Protein AF-A0A2W6DAD0-F1 (afdb_monomer_lite)

Sequence (214 aa):
MAMVLSLFILVTIFVSARVKNQTAADLRVSNQGTQLFGFDVSLTDVATRVDLGSPLQQALAYRHDHNTQVAVAWPTQVQAGIPRIFWPGKPIVDYGQQVSVAVYGLRYGESSSFITVIGDTLVNFDVFGVVVGAFLLGLAISRLERRVRRGSGEYSLVLAAVLVNAVLGGEVTLILTLVTAVKSFLVVLTLWIACSCLNPKAPIAAVAIPSREL

Secondary structure (DSSP, 8-state):
-HHHHHHHHHHHHHHHHHHHHHHHHHTT---TT-----HHHHHHHHHHHH--HHHHHHHHHSTT-HHHHHHT-HHHHHHHHS-TTT-TT-----HHHHHHHHHH-PPTTT------HHHHHHHHHHHHHHHHHHHHHHHHHHHHHHHHHTT--HHHHHHHHHHHHHHH-TTS-HHHHHHHHHHHHHHHHHHHHHHHHH-S--------------

Foldseek 3Di:
DLVVVVVVVVVVLVVVLVVVVVVCVVVVHPPVPRDPDDPVVVVVVLVVLVCLPVLQVLLVVCLPPPLQCVLLPLVLLLLVLDDCVVPVPRDDNLSQQSCCCRRVVDDRPPGRAARFQLSSQCSHPNPVSSVVVVVVLVVVLVVLVVCVVVVVDSVSVVVNVLSVCLVSVRRDHPSNSVSVSVVVVVVVVVVVVVVCVVCVDPDPPPPPPPPDDD

Radius of gyration: 22.25 Å; chains: 1; bounding box: 64×38×74 Å

pLDDT: mean 71.14, std 14.07, range [36.28, 90.44]

Structure (mmCIF, N/CA/C/O backbone):
data_AF-A0A2W6DAD0-F1
#
_entry.id   AF-A0A2W6DAD0-F1
#
loop_
_atom_site.group_PDB
_atom_site.id
_atom_site.type_symbol
_atom_site.label_atom_id
_atom_site.label_alt_id
_atom_site.label_comp_id
_atom_site.label_asym_id
_atom_site.label_entity_id
_atom_site.label_seq_id
_atom_site.pdbx_PDB_ins_code
_atom_site.Cartn_x
_atom_site.Cartn_y
_atom_site.Cartn_z
_atom_site.occupancy
_atom_site.B_iso_or_equiv
_atom_site.auth_seq_id
_atom_site.auth_comp_id
_atom_site.auth_asym_id
_atom_site.auth_atom_id
_atom_site.pdbx_PDB_model_num
ATOM 1 N N . MET A 1 1 ? -18.286 5.437 25.325 1.00 43.00 1 MET A N 1
ATOM 2 C CA . MET A 1 1 ? -16.944 4.902 25.001 1.00 43.00 1 MET A CA 1
ATOM 3 C C . MET A 1 1 ? -16.461 5.360 23.627 1.00 43.00 1 MET A C 1
ATOM 5 O O . MET A 1 1 ? -15.342 5.854 23.589 1.00 43.00 1 MET A O 1
ATOM 9 N N . ALA A 1 2 ? -17.284 5.330 22.562 1.00 36.28 2 ALA A N 1
ATOM 10 C CA . ALA A 1 2 ? -16.960 5.914 21.245 1.00 36.28 2 ALA A CA 1
ATOM 11 C C . ALA A 1 2 ? -16.246 7.268 21.299 1.00 36.28 2 ALA A C 1
ATOM 13 O O . ALA A 1 2 ? -15.177 7.420 20.724 1.00 36.28 2 ALA A O 1
ATOM 14 N N . MET A 1 3 ? -16.805 8.240 22.028 1.00 45.50 3 MET A N 1
ATOM 15 C CA . MET A 1 3 ? -16.272 9.606 22.053 1.00 45.50 3 MET A CA 1
ATOM 16 C C . MET A 1 3 ? -14.836 9.675 22.594 1.00 45.50 3 MET A C 1
ATOM 18 O O . MET A 1 3 ? -14.027 10.450 22.099 1.00 45.50 3 MET A O 1
ATOM 22 N N . VAL A 1 4 ? -14.497 8.816 23.561 1.00 47.19 4 VAL A N 1
ATOM 23 C CA . VAL A 1 4 ? -13.148 8.729 24.138 1.00 47.19 4 VAL A CA 1
ATOM 24 C C . VAL A 1 4 ? -12.186 8.067 23.154 1.00 47.19 4 VAL A C 1
ATOM 26 O O . VAL A 1 4 ? -11.068 8.541 22.994 1.00 47.19 4 VAL A O 1
ATOM 29 N N . LEU A 1 5 ? -12.627 7.026 22.440 1.00 42.62 5 LEU A N 1
ATOM 30 C CA . LEU A 1 5 ? -11.818 6.350 21.425 1.00 42.62 5 LEU A CA 1
ATOM 31 C C . LEU A 1 5 ? -11.540 7.266 20.221 1.00 42.62 5 LEU A C 1
ATOM 33 O O . LEU A 1 5 ? -10.407 7.350 19.757 1.00 42.62 5 LEU A O 1
ATOM 37 N N . SER A 1 6 ? -12.551 7.999 19.747 1.00 46.16 6 SER A N 1
ATOM 38 C CA . SER A 1 6 ? -12.420 8.970 18.655 1.00 46.16 6 SER A CA 1
ATOM 39 C C . SER A 1 6 ? -11.496 10.126 19.031 1.00 46.16 6 SER A C 1
ATOM 41 O O . SER A 1 6 ? -10.632 10.498 18.238 1.00 46.16 6 SER A O 1
ATOM 43 N N . LEU A 1 7 ? -11.634 10.655 20.252 1.00 50.50 7 LEU A N 1
ATOM 44 C CA . LEU A 1 7 ? -10.752 11.697 20.774 1.00 50.50 7 LEU A CA 1
ATOM 45 C C . LEU A 1 7 ? -9.315 11.181 20.900 1.00 50.50 7 LEU A C 1
ATOM 47 O O . LEU A 1 7 ? -8.382 11.867 20.500 1.00 50.50 7 LEU A O 1
ATOM 51 N N . PHE A 1 8 ? -9.135 9.951 21.385 1.00 50.34 8 PHE A N 1
ATOM 52 C CA . PHE A 1 8 ? -7.820 9.332 21.507 1.00 50.34 8 PHE A CA 1
ATOM 53 C C . PHE A 1 8 ? -7.160 9.145 20.139 1.00 50.34 8 PHE A C 1
ATOM 55 O O . PHE A 1 8 ? -6.011 9.535 19.966 1.00 50.34 8 PHE A O 1
ATOM 62 N N . ILE A 1 9 ? -7.883 8.641 19.134 1.00 48.72 9 ILE A N 1
ATOM 63 C CA . ILE A 1 9 ? -7.376 8.502 17.759 1.00 48.72 9 ILE A CA 1
ATOM 64 C C . ILE A 1 9 ? -6.966 9.868 17.191 1.00 48.72 9 ILE A C 1
ATOM 66 O O . ILE A 1 9 ? -5.854 10.001 16.682 1.00 48.72 9 ILE A O 1
ATOM 70 N N . LEU A 1 10 ? -7.811 10.895 17.337 1.00 49.94 10 LEU A N 1
ATOM 71 C CA . LEU A 1 10 ? -7.508 12.262 16.898 1.00 49.94 10 LEU A CA 1
ATOM 72 C C . LEU A 1 10 ? -6.253 12.819 17.575 1.00 49.94 10 LEU A C 1
ATOM 74 O O . LEU A 1 10 ? -5.362 13.321 16.893 1.00 49.94 10 LEU A O 1
ATOM 78 N N . VAL A 1 11 ? -6.144 12.676 18.898 1.00 53.78 11 VAL A N 1
ATOM 79 C CA . VAL A 1 11 ? -4.973 13.113 19.668 1.00 53.78 11 VAL A CA 1
ATOM 80 C C . VAL A 1 11 ? -3.724 12.347 19.236 1.00 53.78 11 VAL A C 1
ATOM 82 O O . VAL A 1 11 ? -2.682 12.959 19.030 1.00 53.78 11 VAL A O 1
ATOM 85 N N . THR A 1 12 ? -3.818 11.034 19.023 1.00 51.06 12 THR A N 1
ATOM 86 C CA . THR A 1 12 ? -2.667 10.212 18.618 1.00 51.06 12 THR A CA 1
ATOM 87 C C . THR A 1 12 ? -2.175 10.602 17.226 1.00 51.06 12 THR A C 1
ATOM 89 O O . THR A 1 12 ? -0.968 10.712 17.018 1.00 51.06 12 THR A O 1
ATOM 92 N N . ILE A 1 13 ? -3.086 10.877 16.285 1.00 54.59 13 ILE A N 1
ATOM 93 C CA . ILE A 1 13 ? -2.748 11.381 14.946 1.00 54.59 13 ILE A CA 1
ATOM 94 C C . ILE A 1 13 ? -2.060 12.748 15.056 1.00 54.59 13 ILE A C 1
ATOM 96 O O . ILE A 1 13 ? -1.009 12.958 14.452 1.00 54.59 13 ILE A O 1
ATOM 100 N N . PHE A 1 14 ? -2.607 13.655 15.870 1.00 53.84 14 PHE A N 1
ATOM 101 C CA . PHE A 1 14 ? -2.089 15.015 16.021 1.00 53.84 14 PHE A CA 1
ATOM 102 C C . PHE A 1 14 ? -0.707 15.051 16.688 1.00 53.84 14 PHE A C 1
ATOM 104 O O . PHE A 1 14 ? 0.198 15.747 16.225 1.00 53.84 14 PHE A O 1
ATOM 111 N N . VAL A 1 15 ? -0.521 14.258 17.747 1.00 56.47 15 VAL A N 1
ATOM 112 C CA . VAL A 1 15 ? 0.760 14.101 18.449 1.00 56.47 15 VAL A CA 1
ATOM 113 C C . VAL A 1 15 ? 1.789 13.438 17.536 1.00 56.47 15 VAL A C 1
ATOM 115 O O . VAL A 1 15 ? 2.907 13.933 17.429 1.00 56.47 15 VAL A O 1
ATOM 118 N N . SER A 1 16 ? 1.415 12.378 16.811 1.00 45.44 16 SER A N 1
ATOM 119 C CA . SER A 1 16 ? 2.327 11.696 15.880 1.00 45.44 16 SER A CA 1
ATOM 120 C C . SER A 1 16 ? 2.784 12.619 14.748 1.00 45.44 16 SER A C 1
ATOM 122 O O . SER A 1 16 ? 3.966 12.632 14.406 1.00 45.44 16 SER A O 1
ATOM 124 N N . ALA A 1 17 ? 1.878 13.438 14.206 1.00 52.78 17 ALA A N 1
ATOM 125 C CA . ALA A 1 17 ? 2.212 14.442 13.200 1.00 52.78 17 ALA A CA 1
ATOM 126 C C . ALA A 1 17 ? 3.150 15.529 13.759 1.00 52.78 17 ALA A C 1
ATOM 128 O O . ALA A 1 17 ? 4.133 15.887 13.111 1.00 52.78 17 ALA A O 1
ATOM 129 N N . ARG A 1 18 ? 2.903 16.018 14.984 1.00 61.12 18 ARG A N 1
ATOM 130 C CA . ARG A 1 18 ? 3.765 16.996 15.677 1.00 61.12 18 ARG A CA 1
ATOM 131 C C . ARG A 1 18 ? 5.175 16.464 15.919 1.00 61.12 18 ARG A C 1
ATOM 133 O O . ARG A 1 18 ? 6.128 17.155 15.573 1.00 61.12 18 ARG A O 1
ATOM 140 N N . VAL A 1 19 ? 5.298 15.255 16.468 1.00 62.00 19 VAL A N 1
ATOM 141 C CA . VAL A 1 19 ? 6.595 14.627 16.760 1.00 62.00 19 VAL A CA 1
ATOM 142 C C . VAL A 1 19 ? 7.383 14.427 15.469 1.00 62.00 19 VAL A C 1
ATOM 144 O O . VAL A 1 19 ? 8.524 14.865 15.381 1.00 62.00 19 VAL A O 1
ATOM 147 N N . LYS A 1 20 ? 6.754 13.867 14.428 1.00 54.66 20 LYS A N 1
ATOM 148 C CA . LYS A 1 20 ? 7.401 13.655 13.125 1.00 54.66 20 LYS A CA 1
ATOM 149 C C . LYS A 1 20 ? 7.867 14.974 12.491 1.00 54.66 20 LYS A C 1
ATOM 151 O O . LYS A 1 20 ? 8.958 15.027 11.932 1.00 54.66 20 LYS A O 1
ATOM 156 N N . ASN A 1 21 ? 7.085 16.047 12.639 1.00 59.12 21 ASN A N 1
ATOM 157 C CA . ASN A 1 21 ? 7.451 17.376 12.149 1.00 59.12 21 ASN A CA 1
ATOM 158 C C . ASN A 1 21 ? 8.589 18.036 12.929 1.00 59.12 21 ASN A C 1
ATOM 160 O O . ASN A 1 21 ? 9.444 18.663 12.311 1.00 59.12 21 ASN A O 1
ATOM 164 N N . GLN A 1 22 ? 8.626 17.879 14.253 1.00 65.50 22 GLN A N 1
ATOM 165 C CA . GLN A 1 22 ? 9.739 18.363 15.071 1.00 65.50 22 GLN A CA 1
ATOM 166 C C . GLN A 1 22 ? 11.027 17.606 14.747 1.00 65.50 22 GLN A C 1
ATOM 168 O O . GLN A 1 22 ? 12.036 18.233 14.455 1.00 65.50 22 GLN A O 1
ATOM 173 N N . THR A 1 23 ? 10.975 16.274 14.669 1.00 61.28 23 THR A N 1
ATOM 174 C CA . THR A 1 23 ? 12.151 15.458 14.338 1.00 61.28 23 THR A CA 1
ATOM 175 C C . THR A 1 23 ? 12.715 15.785 12.953 1.00 61.28 23 THR A C 1
ATOM 177 O O . THR A 1 23 ? 13.927 15.857 12.785 1.00 61.28 23 THR A O 1
ATOM 180 N N . ALA A 1 24 ? 11.868 16.023 11.951 1.00 55.94 24 ALA A N 1
ATOM 181 C CA . ALA A 1 24 ? 12.343 16.409 10.624 1.00 55.94 24 ALA A CA 1
ATOM 182 C C . ALA A 1 24 ? 12.926 17.834 10.581 1.00 55.94 24 ALA A C 1
ATOM 184 O O . ALA A 1 24 ? 13.909 18.065 9.876 1.00 55.94 24 ALA A O 1
ATOM 185 N N . ALA A 1 25 ? 12.358 18.767 11.357 1.00 68.25 25 ALA A N 1
ATOM 186 C CA . ALA A 1 25 ? 12.906 20.112 11.519 1.00 68.25 25 ALA A CA 1
ATOM 187 C C . ALA A 1 25 ? 14.287 20.079 12.199 1.00 68.25 25 ALA A C 1
ATOM 189 O O . ALA A 1 25 ? 15.219 20.724 11.716 1.00 68.25 25 ALA A O 1
ATOM 190 N N . ASP A 1 26 ? 14.440 19.267 13.248 1.00 69.19 26 ASP A N 1
ATOM 191 C CA . ASP A 1 26 ? 15.708 19.075 13.960 1.00 69.19 26 ASP A CA 1
ATOM 192 C C . ASP A 1 26 ? 16.783 18.458 13.053 1.00 69.19 26 ASP A C 1
ATOM 194 O O . ASP A 1 26 ? 17.951 18.844 13.102 1.00 69.19 26 ASP A O 1
ATOM 198 N N . LEU A 1 27 ? 16.386 17.538 12.169 1.00 68.81 27 LEU A N 1
ATOM 199 C CA . LEU A 1 27 ? 17.288 16.875 11.226 1.00 68.81 27 LEU A CA 1
ATOM 200 C C . LEU A 1 27 ? 17.561 17.687 9.947 1.00 68.81 27 LEU A C 1
ATOM 202 O O . LEU A 1 27 ? 18.322 17.228 9.097 1.00 68.81 27 LEU A O 1
ATOM 206 N N . ARG A 1 28 ? 16.968 18.883 9.789 1.00 60.12 28 ARG A N 1
ATOM 207 C CA . ARG A 1 28 ? 17.048 19.721 8.570 1.00 60.12 28 ARG A CA 1
ATOM 208 C C . ARG A 1 28 ? 16.696 18.970 7.279 1.00 60.12 28 ARG A C 1
ATOM 210 O O . ARG A 1 28 ? 17.167 19.328 6.200 1.00 60.12 28 ARG A O 1
ATOM 217 N N . VAL A 1 29 ? 15.863 17.936 7.375 1.00 55.50 29 VAL A N 1
ATOM 218 C CA . VAL A 1 29 ? 15.397 17.180 6.210 1.00 55.50 29 VAL A CA 1
ATOM 219 C C . VAL A 1 29 ? 14.127 17.847 5.693 1.00 55.50 29 VAL A C 1
ATOM 221 O O . VAL A 1 29 ? 13.233 18.187 6.468 1.00 55.50 29 VAL A O 1
ATOM 224 N N . SER A 1 30 ? 14.052 18.059 4.377 1.00 48.50 30 SER A N 1
ATOM 225 C CA . SER A 1 30 ? 12.869 18.607 3.708 1.00 48.50 30 SER A CA 1
ATOM 226 C C . SER A 1 30 ? 11.637 17.768 4.059 1.00 48.50 30 SER A C 1
ATOM 228 O O . SER A 1 30 ? 11.528 16.602 3.686 1.00 48.50 30 SER A O 1
ATOM 230 N N . ASN A 1 31 ? 10.704 18.377 4.788 1.00 48.75 31 ASN A N 1
ATOM 231 C CA . ASN A 1 31 ? 9.536 17.707 5.345 1.00 48.75 31 ASN A CA 1
ATOM 232 C C . ASN A 1 31 ? 8.263 18.016 4.542 1.00 48.75 31 ASN A C 1
ATOM 234 O O . ASN A 1 31 ? 7.198 18.272 5.107 1.00 48.75 31 ASN A O 1
ATOM 238 N N . GLN A 1 32 ? 8.385 18.049 3.211 1.00 43.34 32 GLN A N 1
ATOM 239 C CA . GLN A 1 32 ? 7.278 18.403 2.314 1.00 43.34 32 GLN A CA 1
ATOM 240 C C . GLN A 1 32 ? 6.080 17.439 2.418 1.00 43.34 32 GLN A C 1
ATOM 242 O O . GLN A 1 32 ? 4.972 17.819 2.063 1.00 43.34 32 GLN A O 1
ATOM 247 N N . GLY A 1 33 ? 6.257 16.233 2.971 1.00 43.81 33 GLY A N 1
ATOM 248 C CA . GLY A 1 33 ? 5.192 15.228 3.063 1.00 43.81 33 GLY A CA 1
ATOM 249 C C . GLY A 1 33 ? 4.282 15.275 4.301 1.00 43.81 33 GLY A C 1
ATOM 250 O O . GLY A 1 33 ? 3.301 14.537 4.327 1.00 43.81 33 GLY A O 1
ATOM 251 N N . THR A 1 34 ? 4.572 16.060 5.352 1.00 41.47 34 THR A N 1
ATOM 252 C CA . THR A 1 34 ? 3.837 15.933 6.640 1.00 41.47 34 THR A CA 1
ATOM 253 C C . THR A 1 34 ? 3.438 17.238 7.327 1.00 41.47 34 THR A C 1
ATOM 255 O O . THR A 1 34 ? 3.198 17.249 8.536 1.00 41.47 34 THR A O 1
ATOM 258 N N . GLN A 1 35 ? 3.308 18.353 6.610 1.00 46.44 35 GLN A N 1
ATOM 259 C CA . GLN A 1 35 ? 2.696 19.541 7.215 1.00 46.44 35 GLN A CA 1
ATOM 260 C C . GLN A 1 35 ? 1.227 19.249 7.578 1.00 46.44 35 GLN A C 1
ATOM 262 O O . GLN A 1 35 ? 0.490 18.650 6.804 1.00 46.44 35 GLN A O 1
ATOM 267 N N . LEU A 1 36 ? 0.805 19.618 8.794 1.00 42.97 36 LEU A N 1
ATOM 268 C CA . LEU A 1 36 ? -0.598 19.543 9.216 1.00 42.97 36 LEU A CA 1
ATOM 269 C C . LEU A 1 36 ? -1.383 20.553 8.369 1.00 42.97 36 LEU A C 1
ATOM 271 O O . LEU A 1 36 ? -1.322 21.754 8.620 1.00 42.97 36 LEU A O 1
ATOM 275 N N . PHE A 1 37 ? -2.033 20.059 7.316 1.00 47.12 37 PHE A N 1
ATOM 276 C CA . PHE A 1 37 ? -2.682 20.878 6.298 1.00 47.12 37 PHE A CA 1
ATOM 277 C C . PHE A 1 37 ? -3.862 21.677 6.871 1.00 47.12 37 PHE A C 1
ATOM 279 O O . PHE A 1 37 ? -4.699 21.138 7.598 1.00 47.12 37 PHE A O 1
ATOM 286 N N . GLY A 1 38 ? -3.964 22.954 6.491 1.00 45.72 38 GLY A N 1
ATOM 287 C CA . GLY A 1 38 ? -5.239 23.672 6.533 1.00 45.72 38 GLY A CA 1
ATOM 288 C C . GLY A 1 38 ? -6.228 23.031 5.552 1.00 45.72 38 GLY A C 1
ATOM 289 O O . GLY A 1 38 ? -5.811 22.493 4.525 1.00 45.72 38 GLY A O 1
ATOM 290 N N . PHE A 1 39 ? -7.525 23.074 5.864 1.00 46.38 39 PHE A N 1
ATOM 291 C CA . PHE A 1 39 ? -8.582 22.425 5.067 1.00 46.38 39 PHE A CA 1
ATOM 292 C C . PHE A 1 39 ? -8.608 22.889 3.595 1.00 46.38 39 PHE A C 1
ATOM 294 O O . PHE A 1 39 ? -8.991 22.138 2.704 1.00 46.38 39 PHE A O 1
ATOM 301 N N . ASP A 1 40 ? -8.144 24.109 3.335 1.00 44.97 40 ASP A N 1
ATOM 302 C CA . ASP A 1 40 ? -8.121 24.717 2.000 1.00 44.97 40 ASP A CA 1
ATOM 303 C C . ASP A 1 40 ? -6.951 24.183 1.150 1.00 44.97 40 ASP A C 1
ATOM 305 O O . ASP A 1 40 ? -7.061 23.986 -0.062 1.00 44.97 40 ASP A O 1
ATOM 309 N N . VAL A 1 41 ? -5.828 23.876 1.808 1.00 52.00 41 VAL A N 1
ATOM 310 C CA . VAL A 1 41 ? -4.644 23.272 1.179 1.00 52.00 41 VAL A CA 1
ATOM 311 C C . VAL A 1 41 ? -4.860 21.774 0.980 1.00 52.00 41 VAL A C 1
ATOM 313 O O . VAL A 1 41 ? -4.440 21.234 -0.037 1.00 52.00 41 VAL A O 1
ATOM 316 N N . SER A 1 42 ? -5.569 21.105 1.897 1.00 55.31 42 SER A N 1
ATOM 317 C CA . SER A 1 42 ? -5.804 19.660 1.815 1.00 55.31 42 SER A CA 1
ATOM 318 C C . SER A 1 42 ? -6.660 19.262 0.616 1.00 55.31 42 SER A C 1
ATOM 320 O O . SER A 1 42 ? -6.381 18.236 0.014 1.00 55.31 42 SER A O 1
ATOM 322 N N . LEU A 1 43 ? -7.656 20.057 0.213 1.00 53.12 43 LEU A N 1
ATOM 323 C CA . LEU A 1 43 ? -8.464 19.748 -0.975 1.00 53.12 43 LEU A CA 1
ATOM 324 C C . LEU A 1 43 ? -7.654 19.856 -2.268 1.00 53.12 43 LEU A C 1
ATOM 326 O O . LEU A 1 43 ? -7.797 19.020 -3.158 1.00 53.12 43 LEU A O 1
ATOM 330 N N . THR A 1 44 ? -6.778 20.856 -2.350 1.00 55.66 44 THR A N 1
ATOM 331 C CA . THR A 1 44 ? -5.900 21.055 -3.507 1.00 55.66 44 THR A CA 1
ATOM 332 C C . THR A 1 44 ? -4.817 19.977 -3.558 1.00 55.66 44 THR A C 1
ATOM 334 O O . THR A 1 44 ? -4.566 19.422 -4.621 1.00 55.66 44 THR A O 1
ATOM 337 N N . ASP A 1 45 ? -4.245 19.612 -2.408 1.00 54.00 45 ASP A N 1
ATOM 338 C CA . ASP A 1 45 ? -3.245 18.545 -2.297 1.00 54.00 45 ASP A CA 1
ATOM 339 C C . ASP A 1 45 ? -3.862 17.152 -2.524 1.00 54.00 45 ASP A C 1
ATOM 341 O O . ASP A 1 45 ? -3.253 16.271 -3.116 1.00 54.00 45 ASP A O 1
ATOM 345 N N . VAL A 1 46 ? -5.118 16.941 -2.122 1.00 51.66 46 VAL A N 1
ATOM 346 C CA . VAL A 1 46 ? -5.883 15.739 -2.484 1.00 51.66 46 VAL A CA 1
ATOM 347 C C . VAL A 1 46 ? -6.132 15.706 -3.990 1.00 51.66 46 VAL A C 1
ATOM 349 O O . VAL A 1 46 ? -5.974 14.651 -4.596 1.00 51.66 46 VAL A O 1
ATOM 352 N N . ALA A 1 47 ? -6.474 16.834 -4.618 1.00 54.47 47 ALA A N 1
ATOM 353 C CA . ALA A 1 47 ? -6.676 16.894 -6.063 1.00 54.47 47 ALA A CA 1
ATOM 354 C C . ALA A 1 47 ? -5.384 16.595 -6.845 1.00 54.47 47 ALA A C 1
ATOM 356 O O . ALA A 1 47 ? -5.432 15.839 -7.812 1.00 54.47 47 ALA A O 1
ATOM 357 N N . THR A 1 48 ? -4.230 17.108 -6.405 1.00 57.31 48 THR A N 1
ATOM 358 C CA . THR A 1 48 ? -2.926 16.792 -7.015 1.00 57.31 48 THR A CA 1
ATOM 359 C C . THR A 1 48 ? -2.469 15.363 -6.719 1.00 57.31 48 THR A C 1
ATOM 361 O O . THR A 1 48 ? -1.886 14.728 -7.589 1.00 57.31 48 THR A O 1
ATOM 364 N N . ARG A 1 49 ? -2.788 14.792 -5.549 1.00 55.75 49 ARG A N 1
ATOM 365 C CA . ARG A 1 49 ? -2.551 13.362 -5.245 1.00 55.75 49 ARG A CA 1
ATOM 366 C C . ARG A 1 49 ? -3.430 12.421 -6.072 1.00 55.75 49 ARG A C 1
ATOM 368 O O . ARG A 1 49 ? -3.051 11.278 -6.315 1.00 55.75 49 ARG A O 1
ATOM 375 N N . VAL A 1 50 ? -4.606 12.888 -6.490 1.00 57.03 50 VAL A N 1
ATOM 376 C CA . VAL A 1 50 ? -5.505 12.174 -7.410 1.00 57.03 50 VAL A CA 1
ATOM 377 C C . VAL A 1 50 ? -5.083 12.369 -8.874 1.00 57.03 50 VAL A C 1
ATOM 379 O O . VAL A 1 50 ? -5.527 11.603 -9.732 1.00 57.03 50 VAL A O 1
ATOM 382 N N . ASP A 1 51 ? -4.178 13.309 -9.175 1.00 65.56 51 ASP A N 1
ATOM 383 C CA . ASP A 1 51 ? -3.504 13.371 -10.474 1.00 65.56 51 ASP A CA 1
ATOM 384 C C . ASP A 1 51 ? -2.484 12.230 -10.598 1.00 65.56 51 ASP A C 1
ATOM 386 O O . ASP A 1 51 ? -1.274 12.351 -10.404 1.00 65.56 51 ASP A O 1
ATOM 390 N N . LEU A 1 52 ? -3.022 11.057 -10.918 1.00 66.75 52 LEU A N 1
ATOM 391 C CA . LEU A 1 52 ? -2.270 9.829 -11.128 1.00 66.75 52 LEU A CA 1
ATOM 392 C C . LEU A 1 52 ? -1.535 9.828 -12.478 1.00 66.75 52 LEU A C 1
ATOM 394 O O . LEU A 1 52 ? -0.852 8.851 -12.776 1.00 66.75 52 LEU A O 1
ATOM 398 N N . GLY A 1 53 ? -1.671 10.875 -13.304 1.00 72.88 53 GLY A N 1
ATOM 399 C CA . GLY A 1 53 ? -1.218 10.883 -14.694 1.00 72.88 53 GLY A CA 1
ATOM 400 C C . GLY A 1 53 ? 0.281 10.637 -14.843 1.00 72.88 53 GLY A C 1
ATOM 401 O O . GLY A 1 53 ? 0.686 9.704 -15.536 1.00 72.88 53 GLY A O 1
ATOM 402 N N . SER A 1 54 ? 1.107 11.431 -14.157 1.00 74.12 54 SER A N 1
ATOM 403 C CA . SER A 1 54 ? 2.572 11.325 -14.244 1.00 74.12 54 SER A CA 1
ATOM 404 C C . SER A 1 54 ? 3.117 10.005 -13.660 1.00 74.12 54 SER A C 1
ATOM 406 O O . SER A 1 54 ? 3.816 9.285 -14.383 1.00 74.12 54 SER A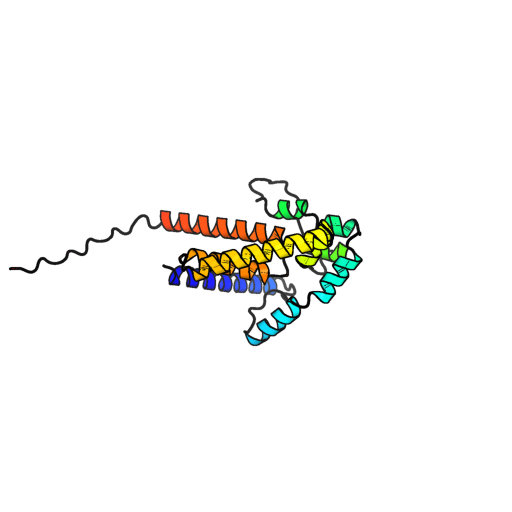 O 1
ATOM 408 N N . PRO A 1 55 ? 2.748 9.588 -12.428 1.00 72.06 55 PRO A N 1
ATOM 409 C CA . PRO A 1 55 ? 3.183 8.297 -11.887 1.00 72.06 55 PRO A CA 1
ATOM 410 C C . PRO A 1 55 ? 2.717 7.096 -12.720 1.00 72.06 55 PRO A C 1
ATOM 412 O O . PRO A 1 55 ? 3.455 6.126 -12.882 1.00 72.06 55 PRO A O 1
ATOM 415 N N . LEU A 1 56 ? 1.498 7.146 -13.271 1.00 76.69 56 LEU A N 1
ATOM 416 C CA . LEU A 1 56 ? 0.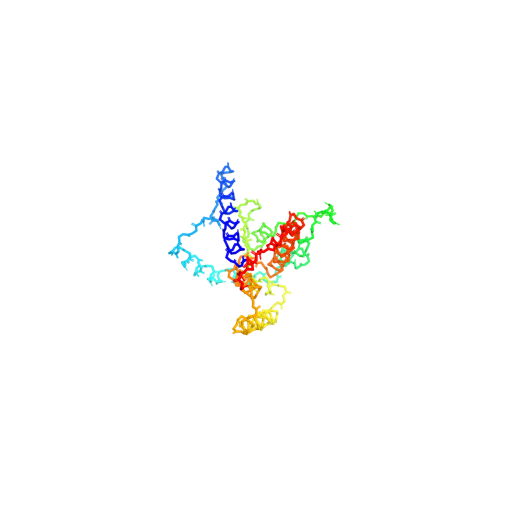963 6.067 -14.100 1.00 76.69 56 LEU A CA 1
ATOM 417 C C . LEU A 1 56 ? 1.668 5.988 -15.456 1.00 76.69 56 LEU A C 1
ATOM 419 O O . LEU A 1 56 ? 1.951 4.887 -15.920 1.00 76.69 56 LEU A O 1
ATOM 423 N N . GLN A 1 57 ? 1.976 7.125 -16.088 1.00 83.19 57 GLN A N 1
ATOM 424 C CA . GLN A 1 57 ? 2.744 7.150 -17.336 1.00 83.19 57 GLN A CA 1
ATOM 425 C C . GLN A 1 57 ? 4.138 6.555 -17.152 1.00 83.19 57 GLN A C 1
ATOM 427 O O . GLN A 1 57 ? 4.583 5.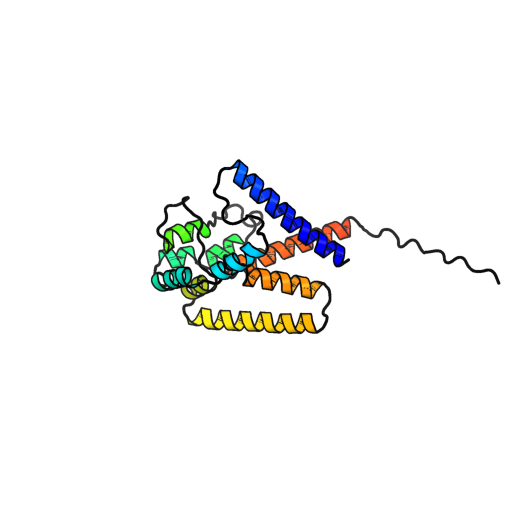778 -17.995 1.00 83.19 57 GLN A O 1
ATOM 432 N N . GLN A 1 58 ? 4.806 6.857 -16.038 1.00 80.50 58 GLN A N 1
ATOM 433 C CA . GLN A 1 58 ? 6.092 6.238 -15.727 1.00 80.50 58 GLN A CA 1
ATOM 434 C C . GLN A 1 58 ? 5.953 4.738 -15.464 1.00 80.50 58 GLN A C 1
ATOM 436 O O . GLN A 1 58 ? 6.705 3.951 -16.034 1.00 80.50 58 GLN A O 1
ATOM 441 N N . ALA A 1 59 ? 4.951 4.318 -14.686 1.00 79.88 59 ALA A N 1
ATOM 442 C CA . ALA A 1 59 ? 4.681 2.897 -14.479 1.00 79.88 59 ALA A CA 1
ATOM 443 C C . ALA A 1 59 ? 4.407 2.164 -15.806 1.00 79.88 59 ALA A C 1
ATOM 445 O O . ALA A 1 59 ? 4.893 1.057 -16.004 1.00 79.88 59 ALA A O 1
ATOM 446 N N . LEU A 1 60 ? 3.685 2.790 -16.742 1.00 84.56 60 LEU A N 1
ATOM 447 C CA . LEU A 1 60 ? 3.454 2.265 -18.091 1.00 84.56 60 LEU A CA 1
ATOM 448 C C . LEU A 1 60 ? 4.743 2.174 -18.915 1.00 84.56 60 LEU A C 1
ATOM 450 O O . LEU A 1 60 ? 4.947 1.172 -19.602 1.00 84.56 60 LEU A O 1
ATOM 454 N N . ALA A 1 61 ? 5.601 3.195 -18.850 1.00 86.62 61 ALA A N 1
ATOM 455 C CA . ALA A 1 61 ? 6.867 3.239 -19.577 1.00 86.62 61 ALA A CA 1
ATOM 456 C C . ALA A 1 61 ? 7.848 2.159 -19.092 1.00 86.62 61 ALA A C 1
ATOM 458 O O . ALA A 1 61 ? 8.499 1.510 -19.909 1.00 86.62 61 ALA A O 1
ATOM 459 N N . TYR A 1 62 ? 7.901 1.921 -17.778 1.00 85.38 62 TYR A N 1
ATOM 460 C CA . TYR A 1 62 ? 8.844 0.999 -17.140 1.00 85.38 62 TYR A CA 1
ATOM 461 C C . TYR A 1 62 ? 8.230 -0.351 -16.729 1.00 85.38 62 TYR A C 1
ATOM 463 O O . TYR A 1 62 ? 8.879 -1.139 -16.047 1.00 85.38 62 TYR A O 1
ATOM 471 N N . ARG A 1 63 ? 7.004 -0.684 -17.162 1.00 82.69 63 ARG A N 1
ATOM 472 C CA . ARG A 1 63 ? 6.309 -1.921 -16.731 1.00 82.69 63 ARG A CA 1
ATOM 473 C C . ARG A 1 63 ? 7.070 -3.222 -17.013 1.00 82.69 63 ARG A C 1
ATOM 475 O O . ARG A 1 63 ? 6.907 -4.204 -16.294 1.00 82.69 63 ARG A O 1
ATOM 482 N N . HIS A 1 64 ? 7.889 -3.221 -18.063 1.00 87.06 64 HIS A N 1
ATOM 483 C CA . HIS A 1 64 ? 8.682 -4.376 -18.498 1.00 87.06 64 HIS A CA 1
ATOM 484 C C . HIS A 1 64 ? 10.165 -4.248 -18.140 1.00 87.06 64 HIS A C 1
ATOM 486 O O . HIS A 1 64 ? 10.962 -5.094 -18.538 1.00 87.06 64 HIS A O 1
ATOM 492 N N . ASP A 1 65 ? 10.547 -3.197 -17.413 1.00 89.69 65 ASP A N 1
ATOM 493 C CA . ASP A 1 65 ? 11.914 -3.031 -16.939 1.00 89.69 65 ASP A CA 1
ATOM 494 C C . ASP A 1 65 ? 12.176 -3.937 -15.726 1.00 89.69 65 ASP A C 1
ATOM 496 O O . ASP A 1 65 ? 11.418 -3.955 -14.752 1.00 89.69 65 ASP A O 1
ATOM 500 N N . HIS A 1 66 ? 13.275 -4.689 -15.779 1.00 88.25 66 HIS A N 1
ATOM 501 C CA . HIS A 1 66 ? 13.614 -5.657 -14.740 1.00 88.25 66 HIS A CA 1
ATOM 502 C C . HIS A 1 66 ? 13.902 -4.979 -13.394 1.00 88.25 66 HIS A C 1
ATOM 504 O O . HIS A 1 66 ? 13.467 -5.471 -12.353 1.00 88.25 66 HIS A O 1
ATOM 510 N N . ASN A 1 67 ? 14.594 -3.834 -13.400 1.00 87.88 67 ASN A N 1
ATOM 511 C CA . ASN A 1 67 ? 14.934 -3.125 -12.165 1.00 87.88 67 ASN A CA 1
ATOM 512 C C . ASN A 1 67 ? 13.672 -2.602 -11.475 1.00 87.88 67 ASN A C 1
ATOM 514 O O . ASN A 1 67 ? 13.534 -2.717 -10.258 1.00 87.88 67 ASN A O 1
ATOM 518 N N . THR A 1 68 ? 12.726 -2.098 -12.264 1.00 85.50 68 THR A N 1
ATOM 519 C CA . THR A 1 68 ? 11.419 -1.649 -11.785 1.00 85.50 68 THR A CA 1
ATOM 520 C C . THR A 1 68 ? 10.629 -2.803 -11.174 1.00 85.50 68 THR A C 1
ATOM 522 O O . THR A 1 68 ? 10.165 -2.684 -10.042 1.00 85.50 68 THR A O 1
ATOM 525 N N . GLN A 1 69 ? 10.545 -3.952 -11.852 1.00 87.50 69 GLN A N 1
ATOM 526 C CA . GLN A 1 69 ? 9.855 -5.138 -11.329 1.00 87.50 69 GLN A CA 1
ATOM 527 C C . GLN A 1 69 ? 10.452 -5.640 -10.009 1.00 87.50 69 GLN A C 1
ATOM 529 O O . GLN A 1 69 ? 9.709 -6.012 -9.103 1.00 87.50 69 GLN A O 1
ATOM 534 N N . VAL A 1 70 ? 11.781 -5.618 -9.867 1.00 87.12 70 VAL A N 1
ATOM 535 C CA . VAL A 1 70 ? 12.457 -5.999 -8.617 1.00 87.12 70 VAL A CA 1
ATOM 536 C C . VAL A 1 70 ? 12.179 -4.984 -7.504 1.00 87.12 70 VAL A C 1
ATOM 538 O O . VAL A 1 70 ? 11.899 -5.387 -6.373 1.00 87.12 70 VAL A O 1
ATOM 541 N N . ALA A 1 71 ? 12.199 -3.684 -7.816 1.00 85.75 71 ALA A N 1
ATOM 542 C CA . ALA A 1 71 ? 11.923 -2.616 -6.854 1.00 85.75 71 ALA A CA 1
ATOM 543 C C . ALA A 1 71 ? 10.492 -2.683 -6.294 1.00 85.75 71 ALA A C 1
ATOM 545 O O . ALA A 1 71 ? 10.277 -2.438 -5.106 1.00 85.75 71 ALA A O 1
ATOM 546 N N . VAL A 1 72 ? 9.515 -3.058 -7.126 1.00 86.19 72 VAL A N 1
ATOM 547 C CA . VAL A 1 72 ? 8.107 -3.175 -6.715 1.00 86.19 72 VAL A CA 1
ATOM 548 C C . VAL A 1 72 ? 7.644 -4.600 -6.428 1.00 86.19 72 VAL A C 1
ATOM 550 O O . VAL A 1 72 ? 6.448 -4.840 -6.260 1.00 86.19 72 VAL A O 1
ATOM 553 N N . ALA A 1 73 ? 8.562 -5.556 -6.330 1.00 88.06 73 ALA A N 1
ATOM 554 C CA . ALA A 1 73 ? 8.212 -6.955 -6.153 1.00 88.06 73 ALA A CA 1
ATOM 555 C C . ALA A 1 73 ? 7.400 -7.177 -4.865 1.00 88.06 73 ALA A C 1
ATOM 557 O O . ALA A 1 73 ? 7.845 -6.899 -3.753 1.00 88.06 73 ALA A O 1
ATOM 558 N N . TRP A 1 74 ? 6.214 -7.765 -4.981 1.00 85.50 74 TRP A N 1
ATOM 559 C CA . TRP A 1 74 ? 5.371 -8.073 -3.821 1.00 85.50 74 TRP A CA 1
ATOM 560 C C . TRP A 1 74 ? 6.070 -8.862 -2.696 1.00 85.50 74 TRP A C 1
ATOM 562 O O . TRP A 1 74 ? 5.858 -8.528 -1.527 1.00 85.50 74 TRP A O 1
ATOM 572 N N . PRO A 1 75 ? 6.949 -9.847 -2.978 1.00 85.75 75 PRO A N 1
ATOM 573 C CA . PRO A 1 75 ? 7.705 -10.525 -1.931 1.00 85.75 75 PRO A CA 1
ATOM 574 C C . PRO A 1 75 ? 8.543 -9.580 -1.059 1.00 85.75 75 PRO A C 1
ATOM 576 O O . PRO A 1 75 ? 8.556 -9.753 0.158 1.00 85.75 75 PRO A O 1
ATOM 579 N N . THR A 1 76 ? 9.206 -8.565 -1.630 1.00 83.88 76 THR A N 1
ATOM 580 C CA . THR A 1 76 ? 10.018 -7.611 -0.847 1.00 83.88 76 THR A CA 1
ATOM 581 C C . THR A 1 76 ? 9.124 -6.714 0.010 1.00 83.88 76 THR A C 1
ATOM 583 O O . THR A 1 76 ? 9.431 -6.453 1.175 1.00 83.88 76 THR A O 1
ATOM 586 N N . GLN A 1 77 ? 7.952 -6.336 -0.504 1.00 84.44 77 GLN A N 1
ATOM 587 C CA . GLN A 1 77 ? 6.957 -5.568 0.246 1.00 84.44 77 GLN A CA 1
ATOM 588 C C . GLN A 1 77 ? 6.386 -6.361 1.435 1.00 84.44 77 GLN A C 1
ATOM 590 O O . GLN A 1 77 ? 6.247 -5.820 2.533 1.00 84.44 77 GLN A O 1
ATOM 595 N N . VAL A 1 78 ? 6.118 -7.662 1.270 1.00 84.25 78 VAL A N 1
ATOM 596 C CA . VAL A 1 78 ? 5.661 -8.535 2.370 1.00 84.25 78 VAL A CA 1
ATOM 597 C C . VAL A 1 78 ? 6.729 -8.658 3.456 1.00 84.25 78 VAL A C 1
ATOM 599 O O . VAL A 1 78 ? 6.406 -8.612 4.647 1.00 84.25 78 VAL A O 1
ATOM 602 N N . GLN A 1 79 ? 8.009 -8.741 3.077 1.00 85.25 79 GLN A N 1
ATOM 603 C CA . GLN A 1 79 ? 9.110 -8.761 4.044 1.00 85.25 79 GLN A CA 1
ATOM 604 C C . GLN A 1 79 ? 9.093 -7.514 4.935 1.00 85.25 79 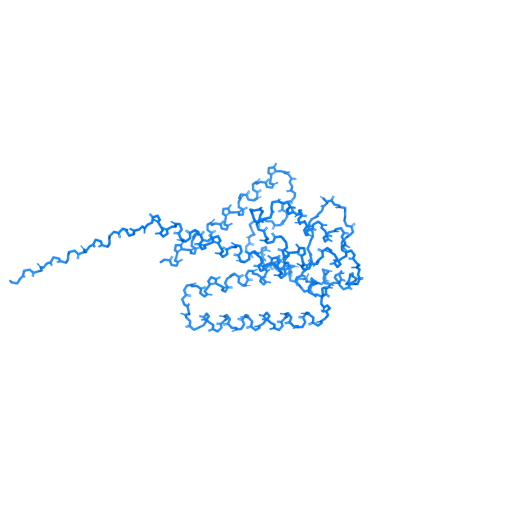GLN A C 1
ATOM 606 O O . GLN A 1 79 ? 9.358 -7.621 6.135 1.00 85.25 79 GLN A O 1
ATOM 611 N N . ALA A 1 80 ? 8.714 -6.339 4.418 1.00 80.94 80 ALA A N 1
ATOM 612 C CA . ALA A 1 80 ? 8.603 -5.122 5.227 1.00 80.94 80 ALA A CA 1
ATOM 613 C C . ALA A 1 80 ? 7.665 -5.308 6.436 1.00 80.94 80 ALA A C 1
ATOM 615 O O . ALA A 1 80 ? 7.968 -4.804 7.522 1.00 80.94 80 ALA A O 1
ATOM 616 N N . GLY A 1 81 ? 6.609 -6.114 6.290 1.00 80.25 81 GLY A N 1
ATOM 617 C CA . GLY A 1 81 ? 5.629 -6.390 7.339 1.00 80.25 81 GLY A CA 1
ATOM 618 C C . GLY A 1 81 ? 6.064 -7.353 8.437 1.00 80.25 81 GLY A C 1
ATOM 619 O O . GLY A 1 81 ? 5.470 -7.330 9.512 1.00 80.25 81 GLY A O 1
ATOM 620 N N . ILE A 1 82 ? 7.107 -8.156 8.221 1.00 83.75 82 ILE A N 1
ATOM 621 C CA . ILE A 1 82 ? 7.584 -9.114 9.225 1.00 83.75 82 ILE A CA 1
ATOM 622 C C . ILE A 1 82 ? 8.366 -8.357 10.316 1.00 83.75 82 ILE A C 1
ATOM 624 O O . ILE A 1 82 ? 9.383 -7.715 10.006 1.00 83.75 82 ILE A O 1
ATOM 628 N N . PRO A 1 83 ? 7.937 -8.401 11.594 1.00 80.75 83 PRO A N 1
ATOM 629 C CA . PRO A 1 83 ? 8.670 -7.769 12.687 1.00 80.75 83 PRO A CA 1
ATOM 630 C C . PRO A 1 83 ? 10.070 -8.371 12.859 1.00 80.75 83 PRO A C 1
ATOM 632 O O . PRO A 1 83 ? 10.243 -9.586 12.779 1.00 80.75 83 PRO A O 1
ATOM 635 N N . ARG A 1 84 ? 11.066 -7.535 13.187 1.00 83.44 84 ARG A N 1
ATOM 636 C CA . ARG A 1 84 ? 12.460 -7.982 13.397 1.00 83.44 84 ARG A CA 1
ATOM 637 C C . ARG A 1 84 ? 12.625 -8.989 14.541 1.00 83.44 84 ARG A C 1
ATOM 639 O O . ARG A 1 84 ? 13.592 -9.734 14.538 1.00 83.44 84 ARG A O 1
ATOM 646 N N . ILE A 1 85 ? 11.681 -9.045 15.482 1.00 86.38 85 ILE A N 1
ATOM 647 C CA . ILE A 1 85 ? 11.671 -10.050 16.559 1.00 86.38 85 ILE A CA 1
ATOM 648 C C . ILE A 1 85 ? 11.575 -11.468 15.976 1.00 86.38 85 ILE A C 1
ATOM 650 O O . ILE A 1 85 ? 12.265 -12.367 16.440 1.00 86.38 85 ILE A O 1
ATOM 654 N N . PHE A 1 86 ? 10.759 -11.654 14.933 1.00 88.44 86 PHE A N 1
ATOM 655 C CA . PHE A 1 86 ? 10.593 -12.948 14.266 1.00 88.44 86 PHE A CA 1
ATOM 656 C C . PHE A 1 86 ? 11.642 -13.196 13.174 1.00 88.44 86 PHE A C 1
ATOM 658 O O . PHE A 1 86 ? 11.884 -14.343 12.815 1.00 88.44 86 PHE A O 1
ATOM 665 N N . TRP A 1 87 ? 12.280 -12.140 12.654 1.00 90.19 87 TRP A N 1
ATOM 666 C CA . TRP A 1 87 ? 13.360 -12.246 11.669 1.00 90.19 87 TRP A CA 1
ATOM 667 C C . TRP A 1 87 ? 14.467 -11.205 11.927 1.00 90.19 87 TRP A C 1
ATOM 669 O O . TRP A 1 87 ? 14.450 -10.113 11.348 1.00 90.19 87 TRP A O 1
ATOM 679 N N . PRO A 1 88 ? 15.453 -11.524 12.788 1.00 88.00 88 PRO A N 1
ATOM 680 C CA . PRO A 1 88 ? 16.485 -10.566 13.195 1.00 88.00 88 PRO A CA 1
ATOM 681 C C . PRO A 1 88 ? 17.383 -10.106 12.039 1.00 88.00 88 PRO A C 1
ATOM 683 O O . PRO A 1 88 ? 17.644 -8.913 11.890 1.00 88.00 88 PRO A O 1
ATOM 686 N N . GLY A 1 89 ? 17.789 -11.040 11.171 1.00 89.62 89 GLY A N 1
ATOM 687 C CA . GLY A 1 89 ? 18.630 -10.789 9.993 1.00 89.62 89 GLY A CA 1
ATOM 688 C C . GLY A 1 89 ? 17.884 -10.262 8.764 1.00 89.62 89 GLY A C 1
ATOM 689 O O . GLY A 1 89 ? 18.380 -10.406 7.651 1.00 89.62 89 GLY A O 1
ATOM 690 N N . LYS A 1 90 ? 16.676 -9.711 8.932 1.00 86.12 90 LYS A N 1
ATOM 691 C CA . LYS A 1 90 ? 15.865 -9.230 7.810 1.00 86.12 90 LYS A CA 1
ATOM 692 C C . LYS A 1 90 ? 16.580 -8.102 7.046 1.00 86.12 90 LYS A C 1
ATOM 694 O O . LYS A 1 90 ? 17.009 -7.135 7.697 1.00 86.12 90 LYS A O 1
ATOM 699 N N . PRO A 1 91 ? 16.646 -8.167 5.700 1.00 85.44 91 PRO A N 1
ATOM 700 C CA . PRO A 1 91 ? 17.186 -7.082 4.889 1.00 85.44 91 PRO A CA 1
ATOM 701 C C . PRO A 1 91 ? 16.396 -5.781 5.092 1.00 85.44 91 PRO A C 1
ATOM 703 O O . PRO A 1 91 ? 15.210 -5.784 5.438 1.00 85.44 91 PRO A O 1
ATOM 706 N N . ILE A 1 92 ? 17.073 -4.645 4.911 1.00 82.44 92 ILE A N 1
ATOM 707 C CA . ILE A 1 92 ? 16.432 -3.328 4.969 1.00 82.44 92 ILE A CA 1
ATOM 708 C C . ILE A 1 92 ? 15.636 -3.150 3.676 1.00 82.44 92 ILE A C 1
ATOM 710 O O . ILE A 1 92 ? 16.208 -3.100 2.591 1.00 82.44 92 ILE A O 1
ATOM 714 N N . VAL A 1 93 ? 14.312 -3.087 3.803 1.00 81.31 93 VAL A N 1
ATOM 715 C CA . VAL A 1 93 ? 13.412 -2.799 2.685 1.00 81.31 93 VAL A CA 1
ATOM 716 C C . VAL A 1 93 ? 13.199 -1.292 2.641 1.00 81.31 93 VAL A C 1
ATOM 718 O O . VAL A 1 93 ? 12.472 -0.752 3.474 1.00 81.31 93 VAL A O 1
ATOM 721 N N . ASP A 1 94 ? 13.855 -0.629 1.691 1.00 84.12 94 ASP A N 1
ATOM 722 C CA . ASP A 1 94 ? 13.697 0.801 1.420 1.00 84.12 94 ASP A CA 1
ATOM 723 C C . ASP A 1 94 ? 12.962 0.993 0.090 1.00 84.12 94 ASP A C 1
ATOM 725 O O . ASP A 1 94 ? 13.551 1.298 -0.946 1.00 84.12 94 ASP A O 1
ATOM 729 N N . TYR A 1 95 ? 11.656 0.716 0.118 1.00 83.75 95 TYR A N 1
ATOM 730 C CA . TYR A 1 95 ? 10.803 0.759 -1.071 1.00 83.75 95 TYR A CA 1
ATOM 731 C C . TYR A 1 95 ? 10.868 2.124 -1.769 1.00 83.75 95 TYR A C 1
ATOM 733 O O . TYR A 1 95 ? 11.005 2.186 -2.987 1.00 83.75 95 TYR A O 1
ATOM 741 N N . GLY A 1 96 ? 10.827 3.213 -0.993 1.00 81.50 96 GLY A N 1
ATOM 742 C CA . GLY A 1 96 ? 10.827 4.568 -1.539 1.00 81.50 96 GLY A CA 1
ATOM 743 C C . GLY A 1 96 ? 12.106 4.885 -2.312 1.00 81.50 96 GLY A C 1
ATOM 744 O O . GLY A 1 96 ? 12.050 5.395 -3.428 1.00 81.50 96 GLY A O 1
ATOM 745 N N . GLN A 1 97 ? 13.263 4.508 -1.761 1.00 84.12 97 GLN A N 1
ATOM 746 C CA . GLN A 1 97 ? 14.540 4.672 -2.458 1.00 84.12 97 GLN A CA 1
ATOM 747 C C . GLN A 1 97 ? 14.663 3.753 -3.676 1.00 84.12 97 GLN A C 1
ATOM 749 O O . GLN A 1 97 ? 15.127 4.188 -4.729 1.00 84.12 97 GLN A O 1
ATOM 754 N N . GLN A 1 98 ? 14.236 2.492 -3.561 1.00 85.69 98 GLN A N 1
ATOM 755 C CA . GLN A 1 98 ? 14.299 1.537 -4.673 1.00 85.69 98 GLN A CA 1
ATOM 756 C C . GLN A 1 98 ? 13.479 2.020 -5.873 1.00 85.69 98 GLN A C 1
ATOM 758 O O . GLN A 1 98 ? 13.957 1.962 -7.004 1.00 85.69 98 GLN A O 1
ATOM 763 N N . VAL A 1 99 ? 12.288 2.568 -5.626 1.00 85.00 99 VAL A N 1
ATOM 764 C CA . VAL A 1 99 ? 11.444 3.165 -6.666 1.00 85.00 99 VAL A CA 1
ATOM 765 C C . VAL A 1 99 ? 12.065 4.437 -7.246 1.00 85.00 99 VAL A C 1
ATOM 767 O O . VAL A 1 99 ? 12.092 4.588 -8.466 1.00 85.00 99 VAL A O 1
ATOM 770 N N . SER A 1 100 ? 12.592 5.344 -6.417 1.00 84.69 100 SER A N 1
ATOM 771 C CA . SER A 1 100 ? 13.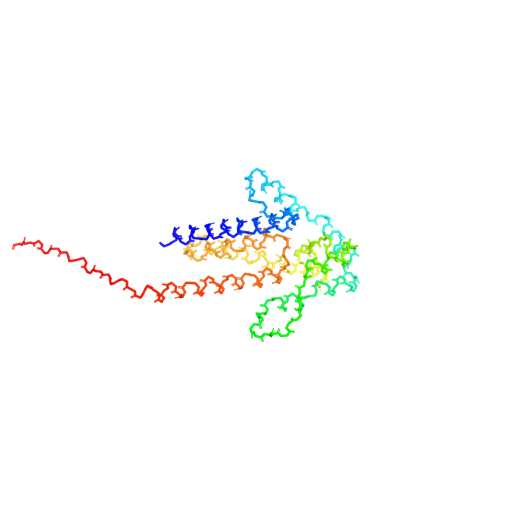254 6.567 -6.899 1.00 84.69 100 SER A CA 1
ATOM 772 C C . SER A 1 100 ? 14.413 6.275 -7.852 1.00 84.69 100 SER A C 1
ATOM 774 O O . SER A 1 100 ? 14.547 6.943 -8.877 1.00 84.69 100 SER A O 1
ATOM 776 N N . VAL A 1 101 ? 15.224 5.262 -7.546 1.00 85.38 101 VAL A N 1
ATOM 777 C CA . VAL A 1 101 ? 16.351 4.864 -8.398 1.00 85.38 101 VAL A CA 1
ATOM 778 C C . VAL A 1 101 ? 15.860 4.161 -9.665 1.00 85.38 101 VAL A C 1
ATOM 780 O O . VAL A 1 101 ? 16.302 4.505 -10.758 1.00 85.38 101 VAL A O 1
ATOM 783 N N . ALA A 1 102 ? 14.944 3.196 -9.536 1.00 84.50 102 ALA A N 1
ATOM 784 C CA . ALA A 1 102 ? 14.528 2.355 -10.659 1.00 84.50 102 ALA A CA 1
ATOM 785 C C . ALA A 1 102 ? 13.614 3.073 -11.667 1.00 84.50 102 ALA A C 1
ATOM 787 O O . ALA A 1 102 ? 13.746 2.856 -12.865 1.00 84.50 102 ALA A O 1
ATOM 788 N N . VAL A 1 103 ? 12.705 3.931 -11.194 1.00 82.69 103 VAL A N 1
ATOM 789 C CA . VAL A 1 103 ? 11.635 4.522 -12.022 1.00 82.69 103 VAL A CA 1
ATOM 790 C C . VAL A 1 103 ? 11.909 5.980 -12.367 1.00 82.69 103 VAL A C 1
ATOM 792 O O . VAL A 1 103 ? 11.645 6.420 -13.484 1.00 82.69 103 VAL A O 1
ATOM 795 N N . TYR A 1 104 ? 12.462 6.732 -11.415 1.00 81.56 104 TYR A N 1
ATOM 796 C CA . TYR A 1 104 ? 12.717 8.165 -11.578 1.00 81.56 104 TYR A CA 1
ATOM 797 C C . TYR A 1 104 ? 14.175 8.474 -11.946 1.00 81.56 104 TYR A C 1
ATOM 799 O O . TYR A 1 104 ? 14.497 9.631 -12.212 1.00 81.56 104 TYR A O 1
ATOM 807 N N . GLY A 1 105 ? 15.060 7.468 -11.968 1.00 79.81 105 GLY A N 1
ATOM 808 C CA . GLY A 1 105 ? 16.479 7.637 -12.292 1.00 79.81 105 GLY A CA 1
ATOM 809 C C . GLY A 1 105 ? 17.245 8.520 -11.300 1.00 79.81 105 GLY A C 1
ATOM 810 O O . GLY A 1 105 ? 18.295 9.061 -11.646 1.00 79.81 105 GLY A O 1
ATOM 811 N N . LEU A 1 106 ? 16.714 8.701 -10.088 1.00 82.56 106 LEU A N 1
ATOM 812 C CA . LEU A 1 106 ? 17.326 9.527 -9.047 1.00 82.56 106 LEU A CA 1
ATOM 813 C C . LEU A 1 106 ? 18.491 8.792 -8.385 1.00 82.56 106 LEU A C 1
ATOM 815 O O . LEU A 1 106 ? 18.553 7.559 -8.389 1.00 82.56 106 LEU A O 1
ATOM 819 N N . ARG A 1 107 ? 19.420 9.533 -7.776 1.00 79.00 107 ARG A N 1
ATOM 820 C CA . ARG A 1 107 ? 20.496 8.905 -7.000 1.00 79.00 107 ARG A CA 1
ATOM 821 C C . ARG A 1 107 ? 19.964 8.508 -5.626 1.00 79.00 107 ARG A C 1
ATOM 823 O O . ARG A 1 107 ? 19.096 9.167 -5.053 1.00 79.00 107 ARG A O 1
ATOM 830 N N . TYR A 1 108 ? 20.519 7.430 -5.078 1.00 79.44 108 TYR A N 1
ATOM 831 C CA . TYR A 1 108 ? 20.158 6.959 -3.744 1.00 79.44 108 TYR A CA 1
ATOM 832 C C . TYR A 1 108 ? 20.364 8.074 -2.704 1.00 79.44 108 TYR A C 1
ATOM 834 O O . TYR A 1 108 ? 21.456 8.633 -2.601 1.00 79.44 108 TYR A O 1
ATOM 842 N N . GLY A 1 109 ? 19.323 8.382 -1.931 1.00 74.19 109 GLY A N 1
ATOM 843 C CA . GLY A 1 109 ? 19.319 9.417 -0.895 1.00 74.19 109 GLY A CA 1
ATOM 844 C C . GLY A 1 109 ? 18.853 10.807 -1.345 1.00 74.19 109 GLY A C 1
ATOM 845 O O . GLY A 1 109 ? 18.735 11.684 -0.494 1.00 74.19 109 GLY A O 1
ATOM 846 N N . GLU A 1 110 ? 18.562 11.029 -2.633 1.00 71.88 110 GLU A N 1
ATOM 847 C CA . GLU A 1 110 ? 18.094 12.338 -3.125 1.00 71.88 110 GLU A CA 1
ATOM 848 C C . GLU A 1 110 ? 16.602 12.579 -2.867 1.00 71.88 110 GLU A C 1
ATOM 850 O O . GLU A 1 110 ? 16.197 13.692 -2.534 1.00 71.88 110 GLU A O 1
ATOM 855 N N . SER A 1 111 ? 15.773 11.545 -3.009 1.00 73.56 111 SER A N 1
ATOM 856 C CA . SER A 1 111 ? 14.331 11.624 -2.769 1.00 73.56 111 SER A CA 1
ATOM 857 C C . SER A 1 111 ? 13.769 10.254 -2.411 1.00 73.56 111 SER A C 1
ATOM 859 O O . SER A 1 111 ? 14.418 9.237 -2.640 1.00 73.56 111 SER A O 1
ATOM 861 N N . SER A 1 112 ? 12.573 10.230 -1.828 1.00 70.75 112 SER A N 1
ATOM 862 C CA . SER A 1 112 ? 11.788 9.017 -1.611 1.00 70.75 112 SER A CA 1
ATOM 863 C C . SER A 1 112 ? 10.507 9.140 -2.423 1.00 70.75 112 SER A C 1
ATOM 865 O O . SER A 1 112 ? 9.601 9.884 -2.049 1.00 70.75 112 SER A O 1
ATOM 867 N N . SER A 1 113 ? 10.439 8.411 -3.527 1.00 74.62 113 SER A N 1
ATOM 868 C CA . SER A 1 113 ? 9.315 8.395 -4.459 1.00 74.62 113 SER A CA 1
ATOM 869 C C . SER A 1 113 ? 8.535 7.100 -4.298 1.00 74.62 113 SER A C 1
ATOM 871 O O . SER A 1 113 ? 9.050 6.094 -3.823 1.00 74.62 113 SER A O 1
ATOM 873 N N . PHE A 1 114 ? 7.276 7.108 -4.702 1.00 74.69 114 PHE A N 1
ATOM 874 C CA . PHE A 1 114 ? 6.418 5.933 -4.662 1.00 74.69 114 PHE A CA 1
ATOM 875 C C . PHE A 1 114 ? 5.717 5.784 -6.005 1.00 74.69 114 PHE A C 1
ATOM 877 O O . PHE A 1 114 ? 5.464 6.769 -6.698 1.00 74.69 114 PHE A O 1
ATOM 884 N N . ILE A 1 115 ? 5.384 4.546 -6.362 1.00 76.94 115 ILE A N 1
ATOM 885 C CA . ILE A 1 115 ? 4.430 4.288 -7.435 1.00 76.94 115 ILE A CA 1
ATOM 886 C C . ILE A 1 115 ? 3.051 4.167 -6.796 1.00 76.94 115 ILE A C 1
ATOM 888 O O . ILE A 1 115 ? 2.890 3.643 -5.693 1.00 76.94 115 ILE A O 1
ATOM 892 N N . THR A 1 116 ? 2.042 4.667 -7.499 1.00 78.56 116 THR A N 1
ATOM 893 C CA . THR A 1 116 ? 0.646 4.553 -7.077 1.00 78.56 116 THR A CA 1
ATOM 894 C C . THR A 1 116 ? 0.232 3.084 -6.999 1.00 78.56 116 THR A C 1
ATOM 896 O O . THR A 1 116 ? 0.787 2.228 -7.687 1.00 78.56 116 THR A O 1
ATOM 899 N N . VAL A 1 117 ? -0.803 2.773 -6.216 1.00 79.25 117 VAL A N 1
ATOM 900 C CA . VAL A 1 117 ? -1.353 1.405 -6.127 1.00 79.25 117 VAL A CA 1
ATOM 901 C C . VAL A 1 117 ? -1.682 0.826 -7.508 1.00 79.25 117 VAL A C 1
ATOM 903 O O . VAL A 1 117 ? -1.447 -0.355 -7.767 1.00 79.25 117 VAL A O 1
ATOM 906 N N . ILE A 1 118 ? -2.204 1.665 -8.406 1.00 82.69 118 ILE A N 1
ATOM 907 C CA . ILE A 1 118 ? -2.532 1.270 -9.777 1.00 82.69 118 ILE A CA 1
ATOM 908 C C . ILE A 1 118 ? -1.258 0.928 -10.550 1.00 82.69 118 ILE A C 1
ATOM 910 O O . ILE A 1 118 ? -1.211 -0.123 -11.182 1.00 82.69 118 ILE A O 1
ATOM 914 N N . GLY A 1 119 ? -0.223 1.770 -10.468 1.00 84.62 119 GLY A N 1
ATOM 915 C CA . GLY A 1 119 ? 1.055 1.511 -11.126 1.00 84.62 119 GLY A CA 1
ATOM 916 C C . GLY A 1 119 ? 1.767 0.272 -10.575 1.00 84.62 119 GLY A C 1
ATOM 917 O O . GLY A 1 119 ? 2.234 -0.546 -11.355 1.00 84.62 119 GLY A O 1
ATOM 918 N N . ASP A 1 120 ? 1.776 0.065 -9.255 1.00 85.62 120 ASP A N 1
ATOM 919 C CA . ASP A 1 120 ? 2.345 -1.133 -8.615 1.00 85.62 120 ASP A CA 1
ATOM 920 C C . ASP A 1 120 ? 1.649 -2.415 -9.098 1.00 85.62 120 ASP A C 1
ATOM 922 O O . ASP A 1 120 ? 2.300 -3.393 -9.473 1.00 85.62 120 ASP A O 1
ATOM 926 N N . THR A 1 121 ? 0.315 -2.387 -9.159 1.00 87.00 121 THR A N 1
ATOM 927 C CA . THR A 1 121 ? -0.486 -3.517 -9.647 1.00 87.00 121 THR A CA 1
ATOM 928 C C . THR A 1 121 ? -0.253 -3.758 -11.139 1.00 87.00 121 THR A C 1
ATOM 930 O O . THR A 1 121 ? -0.154 -4.906 -11.565 1.00 87.00 121 THR A O 1
ATOM 933 N N . LEU A 1 122 ? -0.124 -2.686 -11.924 1.00 88.25 122 LEU A N 1
ATOM 934 C CA . LEU A 1 122 ? 0.159 -2.751 -13.354 1.00 88.25 122 LEU A CA 1
ATOM 935 C C . LEU A 1 122 ? 1.537 -3.362 -13.636 1.00 88.25 122 LEU A C 1
ATOM 937 O O . LEU A 1 122 ? 1.660 -4.185 -14.533 1.00 88.25 122 LEU A O 1
ATOM 941 N N . VAL A 1 123 ? 2.571 -3.000 -12.876 1.00 88.56 123 VAL A N 1
ATOM 942 C CA . VAL A 1 123 ? 3.915 -3.568 -13.066 1.00 88.56 123 VAL A CA 1
ATOM 943 C C . VAL A 1 123 ? 3.948 -5.053 -12.681 1.00 88.56 123 VAL A C 1
ATOM 945 O O . VAL A 1 123 ? 4.573 -5.849 -13.375 1.00 88.56 123 VAL A O 1
ATOM 948 N N . ASN A 1 124 ? 3.261 -5.450 -11.603 1.00 88.75 124 ASN A N 1
ATOM 949 C CA . ASN A 1 124 ? 3.295 -6.836 -11.116 1.00 88.75 124 ASN A CA 1
ATOM 950 C C . ASN A 1 124 ? 2.369 -7.795 -11.895 1.00 88.75 124 ASN A C 1
ATOM 952 O O . ASN A 1 124 ? 2.686 -8.975 -12.028 1.00 88.75 124 ASN A O 1
ATOM 956 N N . PHE A 1 125 ? 1.216 -7.324 -12.381 1.00 89.38 125 PHE A N 1
ATOM 957 C CA . PHE A 1 125 ? 0.146 -8.181 -12.926 1.00 89.38 125 PHE A CA 1
ATOM 958 C C . PHE A 1 125 ? -0.454 -7.676 -14.245 1.00 89.38 125 PHE A C 1
ATOM 960 O O . PHE A 1 125 ? -1.482 -8.195 -14.696 1.00 89.38 125 PHE A O 1
ATOM 967 N N . ASP A 1 126 ? 0.161 -6.659 -14.848 1.00 89.31 126 ASP A N 1
ATOM 968 C CA . ASP A 1 126 ? -0.323 -5.977 -16.047 1.00 89.31 126 ASP A CA 1
ATOM 969 C C . ASP A 1 126 ? -1.771 -5.463 -15.884 1.00 89.31 126 ASP A C 1
ATOM 971 O O . ASP A 1 126 ? -2.321 -5.338 -14.782 1.00 89.31 126 ASP A O 1
ATOM 975 N N . VAL A 1 127 ? -2.411 -5.131 -17.002 1.00 89.44 127 VAL A N 1
ATOM 976 C CA . VAL A 1 127 ? -3.793 -4.635 -17.049 1.00 89.44 127 VAL A CA 1
ATOM 977 C C . VAL A 1 127 ? -4.771 -5.583 -16.346 1.00 89.44 127 VAL A C 1
ATOM 979 O O . VAL A 1 127 ? -5.720 -5.125 -15.706 1.00 89.44 127 VAL A O 1
ATOM 982 N N . PHE A 1 128 ? -4.539 -6.898 -16.416 1.00 90.44 128 PHE A N 1
ATOM 983 C CA . PHE A 1 128 ? -5.409 -7.885 -15.778 1.00 90.44 128 PHE A CA 1
ATOM 984 C C . PHE A 1 128 ? -5.487 -7.681 -14.261 1.00 90.44 128 PHE A C 1
ATOM 986 O O . PHE A 1 128 ? -6.585 -7.632 -13.700 1.00 90.44 128 PHE A O 1
ATOM 993 N N . GLY A 1 129 ? -4.344 -7.496 -13.595 1.00 87.62 129 GLY A N 1
ATOM 994 C CA . GLY A 1 129 ? -4.328 -7.244 -12.158 1.00 87.62 129 GLY A CA 1
ATOM 995 C C . GLY A 1 129 ? -5.003 -5.937 -11.775 1.00 87.62 129 GLY A C 1
ATOM 996 O O . GLY A 1 129 ? -5.695 -5.895 -10.762 1.00 87.62 129 GLY A O 1
ATOM 997 N N . VAL A 1 130 ? -4.871 -4.890 -12.596 1.00 87.25 130 VAL A N 1
ATOM 998 C CA . VAL A 1 130 ? -5.545 -3.605 -12.352 1.00 87.25 130 VAL A CA 1
ATOM 999 C C . VAL A 1 130 ? -7.064 -3.776 -12.376 1.00 87.25 130 VAL A C 1
ATOM 1001 O O . VAL A 1 130 ? -7.746 -3.309 -11.464 1.00 87.25 130 VAL A O 1
ATOM 1004 N N . VAL A 1 131 ? -7.600 -4.492 -13.370 1.00 89.00 131 VAL A N 1
ATOM 1005 C CA . VAL A 1 131 ? -9.045 -4.755 -13.484 1.00 89.00 131 VAL A CA 1
ATOM 1006 C C . VAL A 1 131 ? -9.551 -5.558 -12.285 1.00 89.00 131 VAL A C 1
ATOM 1008 O O . VAL A 1 131 ? -10.542 -5.179 -11.655 1.00 89.00 131 VAL A O 1
ATOM 1011 N N . VAL A 1 132 ? -8.857 -6.643 -11.931 1.00 89.19 132 VAL A N 1
ATOM 1012 C CA . VAL A 1 132 ? -9.235 -7.493 -10.792 1.00 89.19 132 VAL A CA 1
ATOM 1013 C C . VAL A 1 132 ? -9.121 -6.728 -9.471 1.00 89.19 132 VAL A C 1
ATOM 1015 O O . VAL A 1 132 ? -10.039 -6.774 -8.652 1.00 89.19 132 VAL A O 1
ATOM 1018 N N . GLY A 1 133 ? -8.034 -5.984 -9.268 1.00 84.75 133 GLY A N 1
ATOM 1019 C CA . GLY A 1 133 ? -7.795 -5.185 -8.068 1.00 84.75 133 GLY A CA 1
ATOM 1020 C C . GLY A 1 133 ? -8.849 -4.097 -7.877 1.00 84.75 133 GLY A C 1
ATOM 1021 O O . GLY A 1 133 ? -9.427 -3.988 -6.795 1.00 84.75 133 GLY A O 1
ATOM 1022 N N . ALA A 1 134 ? -9.172 -3.352 -8.938 1.00 84.75 134 ALA A N 1
ATOM 1023 C CA . ALA A 1 134 ? -10.218 -2.333 -8.912 1.00 84.75 134 ALA A CA 1
ATOM 1024 C C . ALA A 1 134 ? -11.596 -2.937 -8.592 1.00 84.75 134 ALA A C 1
ATOM 1026 O O . ALA A 1 134 ? -12.334 -2.399 -7.763 1.00 84.75 134 ALA A O 1
ATOM 1027 N N . PHE A 1 135 ? -11.924 -4.088 -9.188 1.00 87.31 135 PHE A N 1
ATOM 1028 C CA . PHE A 1 135 ? -13.171 -4.797 -8.905 1.00 87.31 135 PHE A CA 1
ATOM 1029 C C . PHE A 1 135 ? -13.263 -5.246 -7.439 1.00 87.31 135 PHE A C 1
ATOM 1031 O O . PHE A 1 135 ? -14.273 -5.000 -6.774 1.00 87.31 135 PHE A O 1
ATOM 1038 N N . LEU A 1 136 ? -12.207 -5.869 -6.908 1.00 85.31 136 LEU A N 1
ATOM 1039 C CA . LEU A 1 136 ? -12.161 -6.322 -5.516 1.00 85.31 136 LEU A CA 1
ATOM 1040 C C . LEU A 1 136 ? -12.244 -5.154 -4.530 1.00 85.31 136 LEU A C 1
ATOM 1042 O O . LEU A 1 136 ? -12.961 -5.249 -3.530 1.00 85.31 136 LEU A O 1
ATOM 1046 N N . LEU A 1 137 ? -11.564 -4.045 -4.825 1.00 80.06 137 LEU A N 1
ATOM 1047 C CA . LEU A 1 137 ? -11.613 -2.837 -4.009 1.00 80.06 137 LEU A CA 1
ATOM 1048 C C . LEU A 1 137 ? -13.025 -2.238 -3.988 1.00 80.06 137 LEU A C 1
ATOM 1050 O O . LEU A 1 137 ? -13.567 -1.976 -2.913 1.00 80.06 137 LEU A O 1
ATOM 1054 N N . GLY A 1 138 ? -13.665 -2.102 -5.154 1.00 81.19 138 GLY A N 1
ATOM 1055 C CA . GLY A 1 138 ? -15.050 -1.635 -5.255 1.00 81.19 138 GLY A CA 1
ATOM 1056 C C . GLY A 1 138 ? -16.028 -2.544 -4.504 1.00 81.19 138 GLY A C 1
ATOM 1057 O O . GLY A 1 138 ? -16.908 -2.070 -3.779 1.00 81.19 138 GLY A O 1
ATOM 1058 N N . LEU A 1 139 ? -15.836 -3.864 -4.592 1.00 87.00 139 LEU A N 1
ATOM 1059 C CA . LEU A 1 139 ? -16.636 -4.839 -3.855 1.00 87.00 139 LEU A CA 1
ATOM 1060 C C . LEU A 1 139 ? -16.452 -4.707 -2.334 1.00 87.00 139 LEU A C 1
ATOM 1062 O O . LEU A 1 139 ? -17.433 -4.799 -1.588 1.00 87.00 139 LEU A O 1
ATOM 1066 N N . ALA A 1 140 ? -15.220 -4.485 -1.870 1.00 79.50 140 ALA A N 1
ATOM 1067 C CA . ALA A 1 140 ? -14.916 -4.268 -0.460 1.00 79.50 140 ALA A CA 1
ATOM 1068 C C . ALA A 1 140 ? -15.615 -3.004 0.061 1.00 79.50 140 ALA A C 1
ATOM 1070 O O . ALA A 1 140 ? -16.375 -3.091 1.030 1.00 79.50 140 ALA A O 1
ATOM 1071 N N . ILE A 1 141 ? -15.446 -1.870 -0.629 1.00 77.56 141 ILE A N 1
ATOM 1072 C CA . ILE A 1 141 ? -16.084 -0.588 -0.290 1.00 77.56 141 ILE A CA 1
ATOM 1073 C C . ILE A 1 141 ? -17.610 -0.740 -0.250 1.00 77.56 141 ILE A C 1
ATOM 1075 O O . ILE A 1 141 ? -18.239 -0.380 0.743 1.00 77.56 141 ILE A O 1
ATOM 1079 N N . SER A 1 142 ? -18.212 -1.372 -1.262 1.00 82.06 142 SER A N 1
ATOM 1080 C CA . SER A 1 142 ? -19.661 -1.618 -1.307 1.00 82.06 142 SER A CA 1
ATOM 1081 C C . SER A 1 142 ? -20.166 -2.470 -0.134 1.00 82.06 142 SER A C 1
ATOM 1083 O O . SER A 1 142 ? -21.276 -2.272 0.374 1.00 82.06 142 SER A O 1
ATOM 1085 N N . ARG A 1 143 ? -19.395 -3.469 0.312 1.00 83.81 143 ARG A N 1
ATOM 1086 C CA . ARG A 1 143 ? -19.771 -4.274 1.487 1.00 83.81 143 ARG A CA 1
ATOM 1087 C C . ARG A 1 143 ? -19.650 -3.484 2.786 1.00 83.81 143 ARG A C 1
ATOM 1089 O O . ARG A 1 143 ? -20.500 -3.648 3.661 1.00 83.81 143 ARG A O 1
ATOM 1096 N N . LEU A 1 144 ? -18.629 -2.644 2.906 1.00 75.62 144 LEU A N 1
ATOM 1097 C CA . LEU A 1 144 ? -18.423 -1.773 4.061 1.00 75.62 144 LEU A CA 1
ATOM 1098 C C . LEU A 1 144 ? -19.520 -0.732 4.182 1.00 75.62 144 LEU A C 1
ATOM 1100 O O . LEU A 1 144 ? -20.124 -0.626 5.244 1.00 75.62 144 LEU A O 1
ATOM 1104 N N . GLU A 1 145 ? -19.839 -0.042 3.091 1.00 80.50 145 GLU A N 1
ATOM 1105 C CA . GLU A 1 145 ? -20.918 0.942 3.055 1.00 80.50 145 GLU A CA 1
ATOM 1106 C C . GLU A 1 145 ? -22.235 0.315 3.528 1.00 80.50 145 GLU A C 1
ATOM 1108 O O . GLU A 1 145 ? -22.917 0.850 4.403 1.00 80.50 145 GLU A O 1
ATOM 1113 N N . ARG A 1 146 ? -22.560 -0.884 3.026 1.00 83.31 146 ARG A N 1
ATOM 1114 C CA . ARG A 1 146 ? -23.751 -1.628 3.455 1.00 83.31 146 ARG A CA 1
ATOM 1115 C C . ARG A 1 146 ? -23.725 -2.002 4.935 1.00 83.31 146 ARG A C 1
ATOM 1117 O O . ARG A 1 146 ? -24.782 -2.010 5.557 1.00 83.31 146 ARG A O 1
ATOM 1124 N N . ARG A 1 147 ? -22.562 -2.322 5.510 1.00 78.69 147 ARG A N 1
ATOM 1125 C CA . ARG A 1 147 ? -22.441 -2.588 6.954 1.00 78.69 147 ARG A CA 1
ATOM 1126 C C . ARG A 1 147 ? -22.635 -1.317 7.776 1.00 78.69 147 ARG A C 1
ATOM 1128 O O . ARG A 1 147 ? -23.460 -1.323 8.684 1.00 78.69 147 ARG A O 1
ATOM 1135 N N . VAL A 1 148 ? -21.963 -0.228 7.405 1.00 76.25 148 VAL A N 1
ATOM 1136 C CA . VAL A 1 148 ? -22.089 1.073 8.079 1.00 76.25 148 VAL A CA 1
ATOM 1137 C C . VAL A 1 148 ? -23.542 1.554 8.057 1.00 76.25 148 VAL A C 1
ATOM 1139 O O . VAL A 1 148 ? -24.088 1.883 9.107 1.00 76.25 148 VAL A O 1
ATOM 1142 N N . ARG A 1 149 ? -24.219 1.493 6.900 1.00 78.25 149 ARG A N 1
ATOM 1143 C CA . ARG A 1 149 ? -25.640 1.875 6.769 1.00 78.25 149 ARG A CA 1
ATOM 1144 C C . ARG A 1 149 ? -26.589 1.031 7.623 1.00 78.25 149 ARG A C 1
ATOM 1146 O O . ARG A 1 149 ? -27.636 1.522 8.021 1.00 78.25 149 ARG A O 1
ATOM 1153 N N . ARG A 1 150 ? -26.243 -0.227 7.911 1.00 83.56 150 ARG A N 1
ATOM 1154 C CA . ARG A 1 150 ? -27.041 -1.125 8.767 1.00 83.56 150 ARG A CA 1
ATOM 1155 C C . ARG A 1 150 ? -26.818 -0.893 10.267 1.00 83.56 150 ARG A C 1
ATOM 1157 O O . ARG A 1 150 ? -27.363 -1.644 11.067 1.00 83.56 150 ARG A O 1
ATOM 1164 N N . GLY A 1 151 ? -26.029 0.112 10.654 1.00 68.69 151 GLY A N 1
ATOM 1165 C CA . GLY A 1 151 ? -25.835 0.482 12.056 1.00 68.69 151 GLY A CA 1
ATOM 1166 C C . GLY A 1 151 ? -24.962 -0.498 12.839 1.00 68.69 151 GLY A C 1
ATOM 1167 O O . GLY A 1 151 ? -25.189 -0.697 14.028 1.00 68.69 151 GLY A O 1
ATOM 1168 N N . SER A 1 152 ? -23.966 -1.128 12.201 1.00 62.16 152 SER A N 1
ATOM 1169 C CA . SER A 1 152 ? -23.154 -2.211 12.791 1.00 62.16 152 SER A CA 1
ATOM 1170 C C . SER A 1 152 ? -22.157 -1.798 13.899 1.00 62.16 152 SER A C 1
ATOM 1172 O O . SER A 1 152 ? -21.078 -2.374 14.014 1.00 62.16 152 SER A O 1
ATOM 1174 N N . GLY A 1 153 ? -22.509 -0.825 14.740 1.00 65.81 153 GLY A N 1
ATOM 1175 C CA . GLY A 1 153 ? -21.733 -0.419 15.913 1.00 65.81 153 GLY A CA 1
ATOM 1176 C C . GLY A 1 153 ? -20.442 0.347 15.599 1.00 65.81 153 GLY A C 1
ATOM 1177 O O . GLY A 1 153 ? -20.027 0.493 14.446 1.00 65.81 153 GLY A O 1
ATOM 1178 N N . GLU A 1 154 ? -19.798 0.836 16.662 1.00 71.25 154 GLU A N 1
ATOM 1179 C CA . GLU A 1 154 ? -18.610 1.710 16.633 1.00 71.25 154 GLU A CA 1
ATOM 1180 C C . GLU A 1 154 ? -17.453 1.123 15.789 1.00 71.25 154 GLU A C 1
ATOM 1182 O O . GLU A 1 154 ? -16.757 1.849 15.079 1.00 71.25 154 GLU A O 1
ATOM 1187 N N . TYR A 1 155 ? -17.309 -0.208 15.765 1.00 69.31 155 TYR A N 1
ATOM 1188 C CA . TYR A 1 155 ? -16.284 -0.927 14.995 1.00 69.31 155 TYR A CA 1
ATOM 1189 C C . TYR A 1 155 ? -16.382 -0.726 13.479 1.00 69.31 155 TYR A C 1
ATOM 1191 O O . TYR A 1 155 ? -15.368 -0.720 12.780 1.00 69.31 155 TYR A O 1
ATOM 1199 N N . SER A 1 156 ? -17.595 -0.557 12.952 1.00 68.44 156 SER A N 1
ATOM 1200 C CA . SER A 1 156 ? -17.807 -0.400 11.511 1.00 68.44 156 SER A CA 1
ATOM 1201 C C . SER A 1 156 ? -17.377 0.965 10.987 1.00 68.44 156 SER A C 1
ATOM 1203 O O . SER A 1 156 ? -16.872 1.048 9.869 1.00 68.44 156 SER A O 1
ATOM 1205 N N . LEU A 1 157 ? -17.487 2.006 11.816 1.00 69.81 157 LEU A N 1
ATOM 1206 C CA . LEU A 1 157 ? -16.974 3.339 11.508 1.00 69.81 157 LEU A CA 1
ATOM 1207 C C . LEU A 1 157 ? -15.447 3.356 11.497 1.00 69.81 157 LEU A C 1
ATOM 1209 O O . LEU A 1 157 ? -14.859 3.915 10.578 1.00 69.81 157 LEU A O 1
ATOM 1213 N N . VAL A 1 158 ? -14.803 2.697 12.466 1.00 70.69 158 VAL A N 1
ATOM 1214 C CA . VAL A 1 158 ? -13.335 2.581 12.502 1.00 70.69 158 VAL A CA 1
ATOM 1215 C C . VAL A 1 158 ? -12.828 1.832 11.271 1.00 70.69 158 VAL A C 1
ATOM 1217 O O . VAL A 1 158 ? -11.910 2.298 10.603 1.00 70.69 158 VAL A O 1
ATOM 1220 N N . LEU A 1 159 ? -13.457 0.707 10.922 1.00 68.38 159 LEU A N 1
ATOM 1221 C CA . LEU A 1 159 ? -13.082 -0.064 9.738 1.00 68.38 159 LEU A CA 1
ATOM 1222 C C . LEU A 1 159 ? -13.283 0.741 8.443 1.00 68.38 159 LEU A C 1
ATOM 1224 O O . LEU A 1 159 ? -12.420 0.714 7.568 1.00 68.38 159 LEU A O 1
ATOM 1228 N N . ALA A 1 160 ? -14.386 1.486 8.335 1.00 67.94 160 ALA A N 1
ATOM 1229 C CA . ALA A 1 160 ? -14.633 2.374 7.204 1.00 67.94 160 ALA A CA 1
ATOM 1230 C C . ALA A 1 160 ? -13.597 3.505 7.125 1.00 67.94 160 ALA A C 1
ATOM 1232 O O . ALA A 1 160 ? -13.072 3.758 6.048 1.00 67.94 160 ALA A O 1
ATOM 1233 N N . ALA A 1 161 ? -13.242 4.130 8.249 1.00 69.38 161 ALA A N 1
ATOM 1234 C CA . ALA A 1 161 ? -12.225 5.178 8.299 1.00 69.38 161 ALA A CA 1
ATOM 1235 C C . ALA A 1 161 ? -10.835 4.657 7.899 1.00 69.38 161 ALA A C 1
ATOM 1237 O O . ALA A 1 161 ? -10.135 5.320 7.139 1.00 69.38 161 ALA A O 1
ATOM 1238 N N . VAL A 1 162 ? -10.453 3.457 8.351 1.00 68.00 162 VAL A N 1
ATOM 1239 C CA . VAL A 1 162 ? -9.188 2.812 7.957 1.00 68.00 162 VAL A CA 1
ATOM 1240 C C . VAL A 1 162 ? -9.170 2.507 6.463 1.00 68.00 162 VAL A C 1
ATOM 1242 O O . VAL A 1 162 ? -8.165 2.767 5.813 1.00 68.00 162 VAL A O 1
ATOM 1245 N N . LEU A 1 163 ? -10.267 1.997 5.899 1.00 67.44 163 LEU A N 1
ATOM 1246 C CA . LEU A 1 163 ? -10.341 1.725 4.463 1.00 67.44 163 LEU A CA 1
ATOM 1247 C C . LEU A 1 163 ? -10.366 2.991 3.614 1.00 67.44 163 LEU A C 1
ATOM 1249 O O . LEU A 1 163 ? -9.704 3.034 2.587 1.00 67.44 163 LEU A O 1
ATOM 1253 N N . VAL A 1 164 ? -11.083 4.028 4.039 1.00 69.06 164 VAL A N 1
ATOM 1254 C CA . VAL A 1 164 ? -11.057 5.326 3.356 1.00 69.06 164 VAL A CA 1
ATOM 1255 C C . VAL A 1 164 ? -9.649 5.915 3.409 1.00 69.06 164 VAL A C 1
ATOM 1257 O O . VAL A 1 164 ? -9.159 6.374 2.387 1.00 69.06 164 VAL A O 1
ATOM 1260 N N . ASN A 1 165 ? -8.958 5.830 4.548 1.00 68.19 165 ASN A N 1
ATOM 1261 C CA . ASN A 1 165 ? -7.560 6.247 4.656 1.00 68.19 165 ASN A CA 1
ATOM 1262 C C . ASN A 1 165 ? -6.647 5.408 3.743 1.00 68.19 165 ASN A C 1
ATOM 1264 O O . ASN A 1 165 ? -5.851 5.970 3.008 1.00 68.19 165 ASN A O 1
ATOM 1268 N N . ALA A 1 166 ? -6.826 4.087 3.701 1.00 65.81 166 ALA A N 1
ATOM 1269 C CA . ALA A 1 166 ? -6.087 3.198 2.805 1.00 65.81 166 ALA A CA 1
ATOM 1270 C C . ALA A 1 166 ? -6.305 3.522 1.315 1.00 65.81 166 ALA A C 1
ATOM 1272 O O . ALA A 1 166 ? -5.381 3.395 0.520 1.00 65.81 166 ALA A O 1
ATOM 1273 N N . VAL A 1 167 ? -7.516 3.936 0.932 1.00 65.19 167 VAL A N 1
ATOM 1274 C CA . VAL A 1 167 ? -7.865 4.286 -0.455 1.00 65.19 167 VAL A CA 1
ATOM 1275 C C . VAL A 1 167 ? -7.388 5.691 -0.824 1.00 65.19 167 VAL A C 1
ATOM 1277 O O . VAL A 1 167 ? -6.898 5.896 -1.930 1.00 65.19 167 VAL A O 1
ATOM 1280 N N . LEU A 1 168 ? -7.530 6.659 0.085 1.00 61.38 168 LEU A N 1
ATOM 1281 C CA . LEU A 1 168 ? -7.136 8.055 -0.137 1.00 61.38 168 LEU A CA 1
ATOM 1282 C C . LEU A 1 168 ? -5.639 8.298 0.087 1.00 61.38 168 LEU A C 1
ATOM 1284 O O . LEU A 1 168 ? -5.086 9.259 -0.439 1.00 61.38 168 LEU A O 1
ATOM 1288 N N . GLY A 1 169 ? -4.971 7.436 0.849 1.00 63.41 169 GLY A N 1
ATOM 1289 C CA . GLY A 1 169 ? -3.545 7.493 1.152 1.00 63.41 169 GLY A CA 1
ATOM 1290 C C . GLY A 1 169 ? -2.669 7.036 -0.010 1.00 63.41 169 GLY A C 1
ATOM 1291 O O . GLY A 1 169 ? -1.717 6.307 0.241 1.00 63.41 169 GLY A O 1
ATOM 1292 N N . GLY A 1 170 ? -2.996 7.440 -1.248 1.00 58.44 170 GLY A N 1
ATOM 1293 C CA . GLY A 1 170 ? -2.530 6.926 -2.552 1.00 58.44 170 GLY A CA 1
ATOM 1294 C C . GLY A 1 170 ? -1.016 6.860 -2.813 1.00 58.44 170 GLY A C 1
ATOM 1295 O O . GLY A 1 170 ? -0.600 6.567 -3.931 1.00 58.44 170 GLY A O 1
ATOM 1296 N N . GLU A 1 171 ? -0.206 7.098 -1.788 1.00 62.44 171 GLU A N 1
ATOM 1297 C CA . GLU A 1 171 ? 1.253 7.069 -1.768 1.00 62.44 171 GLU A CA 1
ATOM 1298 C C . GLU A 1 171 ? 1.843 5.724 -1.317 1.00 62.44 171 GLU A C 1
ATOM 1300 O O . GLU A 1 171 ? 3.060 5.548 -1.283 1.00 62.44 171 GLU A O 1
ATOM 1305 N N . VAL A 1 172 ? 0.998 4.764 -0.934 1.00 66.69 172 VAL A N 1
ATOM 1306 C CA . VAL A 1 172 ? 1.432 3.475 -0.387 1.00 66.69 172 VAL A CA 1
ATOM 1307 C C . VAL A 1 172 ? 0.859 2.342 -1.230 1.00 6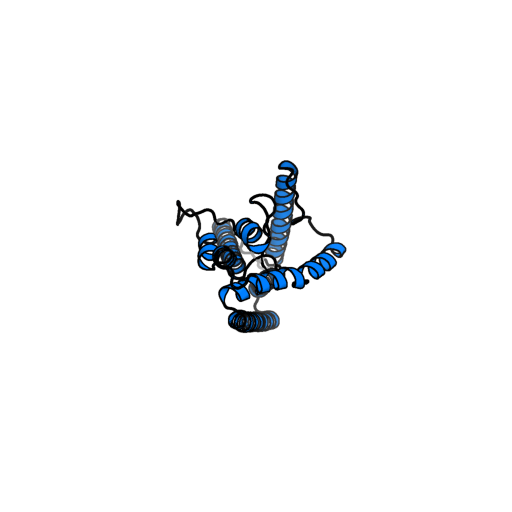6.69 172 VAL A C 1
ATOM 1309 O O . VAL A 1 172 ? -0.335 2.317 -1.514 1.00 66.69 172 VAL A O 1
ATOM 1312 N N . THR A 1 173 ? 1.696 1.378 -1.621 1.00 73.75 173 THR A N 1
ATOM 1313 C CA . THR A 1 173 ? 1.255 0.208 -2.397 1.00 73.75 173 THR A CA 1
ATOM 1314 C C . THR A 1 173 ? 0.192 -0.601 -1.657 1.00 73.75 173 THR A C 1
ATOM 1316 O O . THR A 1 173 ? 0.046 -0.514 -0.433 1.00 73.75 173 THR A O 1
ATOM 1319 N N . LEU A 1 174 ? -0.544 -1.445 -2.386 1.00 71.75 174 LEU A N 1
ATOM 1320 C CA . LEU A 1 174 ? -1.616 -2.255 -1.804 1.00 71.75 174 LEU A CA 1
ATOM 1321 C C . LEU A 1 174 ? -1.100 -3.156 -0.674 1.00 71.75 174 LEU A C 1
ATOM 1323 O O . LEU A 1 174 ? -1.714 -3.218 0.393 1.00 71.75 174 LEU A O 1
ATOM 1327 N N . ILE A 1 175 ? 0.049 -3.813 -0.868 1.00 77.25 175 ILE A N 1
ATOM 1328 C CA . ILE A 1 175 ? 0.635 -4.679 0.161 1.00 77.25 175 ILE A CA 1
ATOM 1329 C C . ILE A 1 175 ? 1.115 -3.871 1.360 1.00 77.25 175 ILE A C 1
ATOM 1331 O O . ILE A 1 175 ? 0.797 -4.238 2.490 1.00 77.25 175 ILE A O 1
ATOM 1335 N N . LEU A 1 176 ? 1.845 -2.772 1.153 1.00 74.06 176 LEU A N 1
ATOM 1336 C CA . LEU A 1 176 ? 2.322 -1.947 2.266 1.00 74.06 176 LEU A CA 1
ATOM 1337 C C . LEU A 1 176 ? 1.154 -1.348 3.059 1.00 74.06 176 LEU A C 1
ATOM 1339 O O . LEU A 1 176 ? 1.218 -1.256 4.288 1.00 74.06 176 LEU A O 1
ATOM 1343 N N . THR A 1 177 ? 0.055 -1.023 2.381 1.00 73.81 177 THR A N 1
ATOM 1344 C CA . THR A 1 177 ? -1.186 -0.566 3.005 1.00 73.81 177 THR A CA 1
ATOM 1345 C C . THR A 1 177 ? -1.825 -1.670 3.844 1.00 73.81 177 THR A C 1
ATOM 1347 O O . THR A 1 177 ? -2.160 -1.432 5.004 1.00 73.81 177 THR A O 1
ATOM 1350 N N . LEU A 1 178 ? -1.929 -2.899 3.323 1.00 71.62 178 LEU A N 1
ATOM 1351 C CA . LEU A 1 178 ? -2.427 -4.053 4.084 1.00 71.62 178 LEU A CA 1
ATOM 1352 C C . LEU A 1 178 ? -1.551 -4.354 5.302 1.00 71.62 178 LEU A C 1
ATOM 1354 O O . LEU A 1 178 ? -2.062 -4.523 6.407 1.00 71.62 178 LEU A O 1
ATOM 1358 N N . VAL A 1 179 ? -0.231 -4.371 5.121 1.00 75.62 179 VAL A N 1
ATOM 1359 C CA . VAL A 1 179 ? 0.746 -4.562 6.197 1.00 75.62 179 VAL A CA 1
ATOM 1360 C C . VAL A 1 179 ? 0.570 -3.498 7.280 1.00 75.62 179 VAL A C 1
ATOM 1362 O O . VAL A 1 179 ? 0.519 -3.820 8.468 1.00 75.62 179 VAL A O 1
ATOM 1365 N N . THR A 1 180 ? 0.436 -2.234 6.881 1.00 72.56 180 THR A N 1
ATOM 1366 C CA . THR A 1 180 ? 0.245 -1.114 7.809 1.00 72.56 180 THR A CA 1
ATOM 1367 C C . THR A 1 180 ? -1.096 -1.211 8.525 1.00 72.56 180 THR A C 1
ATOM 1369 O O . THR A 1 180 ? -1.152 -0.996 9.735 1.00 72.56 180 THR A O 1
ATOM 1372 N N . ALA A 1 181 ? -2.166 -1.591 7.826 1.00 68.31 181 ALA A N 1
ATOM 1373 C CA . ALA A 1 181 ? -3.484 -1.792 8.418 1.00 68.31 181 ALA A CA 1
ATOM 1374 C C . ALA A 1 181 ? -3.468 -2.919 9.461 1.00 68.31 181 ALA A C 1
ATOM 1376 O O . ALA A 1 181 ? -3.954 -2.727 10.575 1.00 68.31 181 ALA A O 1
ATOM 1377 N N . VAL A 1 182 ? -2.849 -4.062 9.145 1.00 73.00 182 VAL A N 1
ATOM 1378 C CA . VAL A 1 182 ? -2.685 -5.187 10.080 1.00 73.00 182 VAL A CA 1
ATOM 1379 C C . VAL A 1 182 ? -1.851 -4.767 11.287 1.00 73.00 182 VAL A C 1
ATOM 1381 O O . VAL A 1 182 ? -2.250 -5.013 12.423 1.00 73.00 182 VAL A O 1
ATOM 1384 N N . LYS A 1 183 ? -0.724 -4.081 11.070 1.00 71.50 183 LYS A N 1
ATOM 1385 C CA . LYS A 1 183 ? 0.125 -3.575 12.155 1.00 71.50 183 LYS A CA 1
ATOM 1386 C C . LYS A 1 183 ? -0.643 -2.616 13.067 1.00 71.50 183 LYS A C 1
ATOM 1388 O O . LYS A 1 183 ? -0.605 -2.780 14.283 1.00 71.50 183 LYS A O 1
ATOM 1393 N N . SER A 1 184 ? -1.354 -1.646 12.497 1.00 67.69 184 SER A N 1
ATOM 1394 C CA . SER A 1 184 ? -2.171 -0.690 13.251 1.00 67.69 184 SER A CA 1
ATOM 1395 C C . SER A 1 184 ? -3.282 -1.390 14.030 1.00 67.69 184 SER A C 1
ATOM 1397 O O . SER A 1 184 ? -3.490 -1.082 15.199 1.00 67.69 184 SER A O 1
ATOM 1399 N N . PHE A 1 185 ? -3.946 -2.380 13.428 1.00 71.38 185 PHE A N 1
ATOM 1400 C CA . PHE A 1 185 ? -4.951 -3.191 14.109 1.00 71.38 185 PHE A CA 1
ATOM 1401 C C . PHE A 1 185 ? -4.363 -3.946 15.306 1.00 71.38 185 PHE A C 1
ATOM 1403 O O . PHE A 1 185 ? -4.936 -3.901 16.391 1.00 71.38 185 PHE A O 1
ATOM 1410 N N . LEU A 1 186 ? -3.198 -4.581 15.142 1.00 74.00 186 LEU A N 1
ATOM 1411 C CA . LEU A 1 186 ? -2.510 -5.275 16.232 1.00 74.00 186 LEU A CA 1
ATOM 1412 C C . LEU A 1 186 ? -2.119 -4.319 17.362 1.00 74.00 186 LEU A C 1
ATOM 1414 O O . LEU A 1 186 ? -2.310 -4.661 18.522 1.00 74.00 186 LEU A O 1
ATOM 1418 N N . VAL A 1 187 ? -1.624 -3.119 17.044 1.00 74.12 187 VAL A N 1
ATOM 1419 C CA . VAL A 1 187 ? -1.283 -2.098 18.050 1.00 74.12 187 VAL A CA 1
ATOM 1420 C C . VAL A 1 187 ? -2.525 -1.627 18.808 1.00 74.12 187 VAL A C 1
ATOM 1422 O O . VAL A 1 187 ? -2.506 -1.538 20.032 1.00 74.12 187 VAL A O 1
ATOM 1425 N N . VAL A 1 188 ? -3.625 -1.348 18.108 1.00 71.56 188 VAL A N 1
ATOM 1426 C CA . VAL A 1 188 ? -4.882 -0.950 18.760 1.00 71.56 188 VAL A CA 1
ATOM 1427 C C . VAL A 1 188 ? -5.417 -2.082 19.637 1.00 71.56 188 VAL A C 1
ATOM 1429 O O . VAL A 1 188 ? -5.854 -1.830 20.758 1.00 71.56 188 VAL A O 1
ATOM 1432 N N . LEU A 1 189 ? -5.340 -3.328 19.167 1.00 72.94 189 LEU A N 1
ATOM 1433 C CA . LEU A 1 189 ? -5.763 -4.501 19.922 1.00 72.94 189 LEU A CA 1
ATOM 1434 C C . LEU A 1 189 ? -4.920 -4.700 21.188 1.00 72.94 189 LEU A C 1
ATOM 1436 O O . LEU A 1 189 ? -5.480 -4.937 22.256 1.00 72.94 189 LEU A O 1
ATOM 1440 N N . THR A 1 190 ? -3.592 -4.580 21.105 1.00 78.75 190 THR A N 1
ATOM 1441 C CA . THR A 1 190 ? -2.719 -4.726 22.280 1.00 78.75 190 THR A CA 1
ATOM 1442 C C . THR A 1 190 ? -2.934 -3.605 23.287 1.00 78.75 190 THR A C 1
ATOM 1444 O O . THR A 1 190 ? -3.015 -3.887 24.481 1.00 78.75 190 THR A O 1
ATOM 1447 N N . LEU A 1 191 ? -3.104 -2.360 22.831 1.00 75.50 191 LEU A N 1
ATOM 1448 C CA . LEU A 1 191 ? -3.459 -1.233 23.697 1.00 75.50 191 LEU A CA 1
ATOM 1449 C C . LEU A 1 191 ? -4.815 -1.446 24.374 1.00 75.50 191 LEU A C 1
ATOM 1451 O O . LEU A 1 191 ? -4.943 -1.226 25.575 1.00 75.50 191 LEU A O 1
ATOM 1455 N N . TRP A 1 192 ? -5.813 -1.929 23.632 1.00 75.75 192 TRP A N 1
ATOM 1456 C CA . TRP A 1 192 ? -7.127 -2.249 24.182 1.00 75.75 192 TRP A CA 1
ATOM 1457 C C . TRP A 1 192 ? -7.051 -3.326 25.268 1.00 75.75 192 TRP A C 1
ATOM 1459 O O . TRP A 1 192 ? -7.627 -3.161 26.346 1.00 75.75 192 TRP A O 1
ATOM 1469 N N . ILE A 1 193 ? -6.322 -4.416 25.007 1.00 77.81 193 ILE A N 1
ATOM 1470 C CA . ILE A 1 193 ? -6.104 -5.495 25.979 1.00 77.81 193 ILE A CA 1
ATOM 1471 C C . ILE A 1 193 ? -5.375 -4.948 27.210 1.00 77.81 193 ILE A C 1
ATOM 1473 O O . ILE A 1 193 ? -5.830 -5.178 28.326 1.00 77.81 193 ILE A O 1
ATOM 1477 N N . ALA A 1 194 ? -4.305 -4.170 27.029 1.00 82.38 194 ALA A N 1
ATOM 1478 C CA . ALA A 1 194 ? -3.556 -3.570 28.131 1.00 82.38 194 ALA A CA 1
ATOM 1479 C C . ALA A 1 194 ? -4.437 -2.653 28.997 1.00 82.38 194 ALA A C 1
ATOM 1481 O O . ALA A 1 194 ? -4.456 -2.801 30.217 1.00 82.38 194 ALA A O 1
ATOM 1482 N N . CYS A 1 195 ? -5.230 -1.766 28.387 1.00 77.06 195 CYS A N 1
ATOM 1483 C CA . CYS A 1 195 ? -6.191 -0.926 29.106 1.00 77.06 195 CYS A CA 1
ATOM 1484 C C . CYS A 1 195 ? -7.259 -1.749 29.841 1.00 77.06 195 CYS A C 1
ATOM 1486 O O . CYS A 1 195 ? -7.637 -1.398 30.957 1.00 77.06 195 CYS A O 1
ATOM 1488 N N . SER A 1 196 ? -7.721 -2.850 29.245 1.00 78.06 196 SER A N 1
ATOM 1489 C CA . SER A 1 196 ? -8.704 -3.748 29.867 1.00 78.06 196 SER A CA 1
ATOM 1490 C C . SER A 1 196 ? -8.117 -4.505 31.064 1.00 78.06 196 SER A C 1
ATOM 1492 O O . SER A 1 196 ? -8.803 -4.698 32.063 1.00 78.06 196 SER A O 1
ATOM 1494 N N . CYS A 1 197 ? -6.839 -4.890 31.001 1.00 81.25 197 CYS A N 1
ATOM 1495 C CA . CYS A 1 197 ? -6.121 -5.514 32.114 1.00 81.25 197 CYS A CA 1
ATOM 1496 C C . CYS A 1 197 ? -5.800 -4.523 33.244 1.00 81.25 197 CYS A C 1
ATOM 1498 O O . CYS A 1 197 ? -5.778 -4.919 34.405 1.00 81.25 197 CYS A O 1
ATOM 1500 N N . LEU A 1 198 ? -5.558 -3.248 32.917 1.00 81.81 198 LEU A N 1
ATOM 1501 C CA . LEU A 1 198 ? -5.273 -2.181 33.887 1.00 81.81 198 LEU A CA 1
ATOM 1502 C C . LEU A 1 198 ? -6.527 -1.624 34.570 1.00 81.81 198 LEU A C 1
ATOM 1504 O O . LEU A 1 198 ? -6.422 -1.026 35.637 1.00 81.81 198 LEU A O 1
ATOM 1508 N N . ASN A 1 199 ? -7.709 -1.838 33.990 1.00 72.44 199 ASN A N 1
ATOM 1509 C CA . ASN A 1 199 ? -8.984 -1.498 34.610 1.00 72.44 199 ASN A CA 1
ATOM 1510 C C . ASN A 1 199 ? -9.824 -2.765 34.850 1.00 72.44 199 ASN A C 1
ATOM 1512 O O . ASN A 1 199 ? -10.874 -2.940 34.221 1.00 72.44 199 ASN A O 1
ATOM 1516 N N . PRO A 1 200 ? -9.376 -3.679 35.737 1.00 61.69 200 PRO A N 1
ATOM 1517 C CA . PRO A 1 200 ? -10.105 -4.890 36.071 1.00 61.69 200 PRO A CA 1
ATOM 1518 C C . PRO A 1 200 ? -11.285 -4.519 36.973 1.00 61.69 200 PRO A C 1
ATOM 1520 O O . PRO A 1 200 ? -11.276 -4.810 38.157 1.00 61.69 200 PRO A O 1
ATOM 1523 N N . LYS A 1 201 ? -12.302 -3.852 36.417 1.00 57.12 201 LYS A N 1
ATOM 1524 C CA . LYS A 1 201 ? -13.503 -3.396 37.128 1.00 57.12 201 LYS A CA 1
ATOM 1525 C C . LYS A 1 201 ? -13.162 -2.471 38.311 1.00 57.12 201 LYS A C 1
ATOM 1527 O O . LYS A 1 201 ? -12.955 -2.928 39.431 1.00 57.12 201 LYS A O 1
ATOM 1532 N N . ALA A 1 202 ? -13.293 -1.155 38.129 1.00 49.22 202 ALA A N 1
ATOM 1533 C CA . ALA A 1 202 ? -13.904 -0.395 39.218 1.00 49.22 202 ALA A CA 1
ATOM 1534 C C . ALA A 1 202 ? -15.223 -1.127 39.535 1.00 49.22 202 ALA A C 1
ATOM 1536 O O . ALA A 1 202 ? -16.024 -1.310 38.607 1.00 49.22 202 ALA A O 1
ATOM 1537 N N . PRO A 1 203 ? -15.416 -1.665 40.754 1.00 45.06 203 PRO A N 1
ATOM 1538 C CA . PRO A 1 203 ? -16.668 -2.312 41.092 1.00 45.06 203 PRO A CA 1
ATOM 1539 C C . PRO A 1 203 ? -17.764 -1.314 40.746 1.00 45.06 203 PRO A C 1
ATOM 1541 O O . PRO A 1 203 ? -17.670 -0.140 41.108 1.00 45.06 203 PRO A O 1
ATOM 1544 N N . ILE A 1 204 ? -18.761 -1.762 39.983 1.00 53.41 204 ILE A N 1
ATOM 1545 C CA . ILE A 1 204 ? -20.031 -1.056 39.880 1.00 53.41 204 ILE A CA 1
ATOM 1546 C C . ILE A 1 204 ? -20.493 -0.971 41.328 1.00 53.41 204 ILE A C 1
ATOM 1548 O O . ILE A 1 204 ? -20.990 -1.956 41.873 1.00 53.41 204 ILE A O 1
ATOM 1552 N N . ALA A 1 205 ? -20.187 0.146 41.992 1.00 47.62 205 ALA A N 1
ATOM 1553 C CA . ALA A 1 205 ? -20.684 0.435 43.313 1.00 47.62 205 ALA A CA 1
ATOM 1554 C C . ALA A 1 205 ? -22.189 0.327 43.150 1.00 47.62 205 ALA A C 1
ATOM 1556 O O . ALA A 1 205 ? -22.785 1.089 42.385 1.00 47.62 205 ALA A O 1
ATOM 1557 N N . ALA A 1 206 ? -22.759 -0.714 43.755 1.00 48.03 206 ALA A N 1
ATOM 1558 C CA . ALA A 1 206 ? -24.185 -0.876 43.863 1.00 48.03 206 ALA A CA 1
ATOM 1559 C C . ALA A 1 206 ? -24.701 0.465 44.377 1.00 48.03 206 ALA A C 1
ATOM 1561 O O . ALA A 1 206 ? -24.419 0.848 45.513 1.00 48.03 206 ALA A O 1
ATOM 1562 N N . VAL A 1 207 ? -25.350 1.225 43.497 1.00 54.09 207 VAL A N 1
ATOM 1563 C CA . VAL A 1 207 ? -26.090 2.412 43.887 1.00 54.09 207 VAL A CA 1
ATOM 1564 C C . VAL A 1 207 ? -27.166 1.859 44.802 1.00 54.09 207 VAL A C 1
ATOM 1566 O O . VAL A 1 207 ? -28.138 1.268 44.336 1.00 54.09 207 VAL A O 1
ATOM 1569 N N . ALA A 1 208 ? -26.909 1.930 46.107 1.00 47.50 208 ALA A N 1
ATOM 1570 C CA . ALA A 1 208 ? -27.878 1.621 47.130 1.00 47.50 208 ALA A CA 1
ATOM 1571 C C . ALA A 1 208 ? -29.042 2.574 46.880 1.00 47.50 208 ALA A C 1
ATOM 1573 O O . ALA A 1 208 ? -28.947 3.768 47.153 1.00 47.50 208 ALA A O 1
ATOM 1574 N N . ILE A 1 209 ? -30.100 2.060 46.258 1.00 60.44 209 ILE A N 1
ATOM 1575 C CA . ILE A 1 209 ? -31.368 2.764 46.166 1.00 60.44 209 ILE A CA 1
ATOM 1576 C C . ILE A 1 209 ? -31.864 2.813 47.612 1.00 60.44 209 ILE A C 1
ATOM 1578 O O . ILE A 1 209 ? -32.129 1.745 48.170 1.00 60.44 209 ILE A O 1
ATOM 1582 N N . PRO A 1 210 ? -31.929 3.990 48.261 1.00 61.28 210 PRO A N 1
ATOM 1583 C CA . PRO A 1 210 ? -32.482 4.074 49.599 1.00 61.28 210 PRO A CA 1
ATOM 1584 C C . PRO A 1 210 ? -33.925 3.582 49.519 1.00 61.28 210 PRO A C 1
ATOM 1586 O O . PRO A 1 210 ? -34.741 4.132 48.774 1.00 61.28 210 PRO A O 1
ATOM 1589 N N . SER A 1 211 ? -34.215 2.500 50.239 1.00 66.00 211 SER A N 1
ATOM 1590 C CA . SER A 1 211 ? -35.571 2.013 50.445 1.00 66.00 211 SER A CA 1
ATOM 1591 C C . SER A 1 211 ? -36.375 3.156 51.052 1.00 66.00 211 SER A C 1
ATOM 1593 O O . SER A 1 211 ? -36.159 3.523 52.205 1.00 66.00 211 SER A O 1
ATOM 1595 N N . ARG A 1 212 ? -37.254 3.761 50.247 1.00 63.00 212 ARG A N 1
ATOM 1596 C CA . ARG A 1 212 ? -38.280 4.669 50.754 1.00 63.00 212 ARG A CA 1
ATOM 1597 C C . ARG A 1 212 ? -39.113 3.889 51.762 1.00 63.00 212 ARG A C 1
ATOM 1599 O O . ARG A 1 212 ? -39.689 2.863 51.405 1.00 63.00 212 ARG A O 1
ATOM 1606 N N . GLU A 1 213 ? -39.115 4.383 52.991 1.00 62.88 213 GLU A N 1
ATOM 1607 C CA . GLU A 1 213 ? -39.995 3.942 54.064 1.00 62.88 213 GLU A CA 1
ATOM 1608 C C . GLU A 1 213 ? -41.456 4.009 53.596 1.00 62.88 213 GLU A C 1
ATOM 1610 O O . GLU A 1 213 ? -41.879 4.998 52.984 1.00 62.88 213 GLU A O 1
ATOM 1615 N N . LEU A 1 214 ? -42.184 2.923 53.853 1.00 62.06 214 LEU A N 1
ATOM 1616 C CA . LEU A 1 214 ? -43.640 2.823 53.819 1.00 62.06 214 LEU A CA 1
ATOM 1617 C C . LEU A 1 214 ? -44.111 2.532 55.241 1.00 62.06 214 LEU A C 1
ATOM 1619 O O . LEU A 1 214 ? -43.455 1.683 55.890 1.00 62.06 214 LEU A O 1
#